Protein AF-A0A6M1LUM5-F1 (afdb_monomer)

Organism: NCBI:txid2716930

Foldseek 3Di:
DDDQQQQQPWDFQQPATANGQEEEEEQDQVLLCVQQVLRLAREEYEYEDDQLQVNQVVSVVSVYAYEYEDALVVCVVVVVRNVVSPHQAYEYECPPHDPVRNVVSVVVRCVPNNQSRYEYEQPACADPVSLVSLQVVQLVVQVRNHSEYEHENQYPDDVSLVSSCVRHPHAYEYEYPDDPVRQSVCCVVVSHVHYYDYSPDDDDPSSRPDDPPPPPD

Radius of gyration: 16.58 Å; Cα contacts (8 Å, |Δi|>4): 421; chains: 1; bounding box: 41×40×39 Å

Secondary structure (DSSP, 8-state):
-PPPPGGGS-EEETTEEESSSEEEEES-HHHHHHH-GGG-SS-EEEE-SS-HHHHHHHHHTTT-EEEEEEESTTHHHHHHHHHHTT-SEEEEE-TT--HHHHHHHHHHHHHHH-GGGEEEEPPP--SHHHHHHHHHHHHHHGGGT-SEEEEES--SSHHHHHHHHHH--S-EEEESS--HHHHHHHHHTTS-SEEEEETTSPPPHHHHS--------

Sequence (217 aa):
MAATPKILTPLTLGAMHLSHRAVLLAHTVPAALDRHASLRAGGVIIAAGQDWAGAAAAVHATGSHIVAALPAEGAARLAAAAMDGGCDGLELDSAGLTPARLLPILDDAIRRWGPARLAVRLPGSGQRAAFDATAGLLAILNELELGFVHLPDPPAHGEARQRLRSVFRWPIIASGALAAAEAAGLVESRWADAIGFDADGELPEALSSSKPAGRRR

Structure (mmCIF, N/CA/C/O backbone):
data_AF-A0A6M1LUM5-F1
#
_entry.id   AF-A0A6M1LUM5-F1
#
loop_
_atom_site.group_PDB
_atom_site.id
_atom_site.type_symbol
_atom_site.label_atom_id
_atom_site.label_alt_id
_atom_site.label_comp_id
_atom_site.label_asym_id
_atom_site.label_entity_id
_atom_site.label_seq_id
_atom_site.pdbx_PDB_ins_code
_atom_site.Cartn_x
_atom_site.Cartn_y
_atom_site.Cartn_z
_atom_site.occupancy
_atom_site.B_iso_or_equiv
_atom_site.auth_seq_id
_atom_site.auth_comp_id
_atom_site.auth_asym_id
_atom_site.auth_atom_id
_atom_site.pdbx_PDB_model_num
ATOM 1 N N . MET A 1 1 ? -22.419 20.659 14.193 1.00 62.59 1 MET A N 1
ATOM 2 C CA . MET A 1 1 ? -21.801 19.316 14.273 1.00 62.59 1 MET A CA 1
ATOM 3 C C . MET A 1 1 ? -20.643 19.293 13.291 1.00 62.59 1 MET A C 1
ATOM 5 O O . MET A 1 1 ? -20.861 19.696 12.156 1.00 62.59 1 MET A O 1
ATOM 9 N N . ALA A 1 2 ? -19.432 18.924 13.711 1.00 72.06 2 ALA A N 1
ATOM 10 C CA . ALA A 1 2 ? -18.305 18.793 12.783 1.00 72.06 2 ALA A CA 1
ATOM 11 C C . ALA A 1 2 ? -18.522 17.570 11.872 1.00 72.06 2 ALA A C 1
ATOM 13 O O . ALA A 1 2 ? -19.016 16.545 12.343 1.00 72.06 2 ALA A O 1
ATOM 14 N N . ALA A 1 3 ? -18.199 17.686 10.581 1.00 80.12 3 ALA A N 1
ATOM 15 C CA . ALA A 1 3 ? -18.257 16.557 9.655 1.00 80.12 3 ALA A CA 1
ATOM 16 C C . ALA A 1 3 ? -17.203 15.504 10.037 1.00 80.12 3 ALA A C 1
ATOM 18 O O . ALA A 1 3 ? -16.089 15.859 10.423 1.00 80.12 3 ALA A O 1
ATOM 19 N N . THR A 1 4 ? -17.546 14.216 9.936 1.00 79.88 4 THR A N 1
ATOM 20 C CA . THR A 1 4 ? -16.587 13.127 10.164 1.00 79.88 4 THR A CA 1
ATOM 21 C C . THR A 1 4 ? -15.455 13.218 9.135 1.00 79.88 4 THR A C 1
ATOM 23 O O . THR A 1 4 ? -15.753 13.249 7.939 1.00 79.88 4 THR A O 1
ATOM 26 N N . PRO A 1 5 ? -14.177 13.237 9.557 1.00 84.81 5 PRO A N 1
ATOM 27 C CA . PRO A 1 5 ? -13.046 13.253 8.631 1.00 84.81 5 PRO A CA 1
ATOM 28 C C . PRO A 1 5 ? -13.106 12.070 7.658 1.00 84.81 5 PRO A C 1
ATOM 30 O O . PRO A 1 5 ? -13.289 10.934 8.106 1.00 84.81 5 PRO A O 1
ATOM 33 N N . LYS A 1 6 ? -12.898 12.283 6.345 1.00 90.94 6 LYS A N 1
ATOM 34 C CA . LYS A 1 6 ? -12.960 11.172 5.374 1.00 90.94 6 LYS A CA 1
ATOM 35 C C . LYS A 1 6 ? -11.976 10.055 5.686 1.00 90.94 6 LYS A C 1
ATOM 37 O O . LYS A 1 6 ? -12.271 8.908 5.368 1.00 90.94 6 LYS A O 1
ATOM 42 N N . ILE A 1 7 ? -10.851 10.345 6.340 1.00 90.44 7 ILE A N 1
ATOM 43 C CA . ILE A 1 7 ? -9.873 9.320 6.726 1.00 90.44 7 ILE A CA 1
ATOM 44 C C . ILE A 1 7 ? -10.470 8.221 7.630 1.00 90.44 7 ILE A C 1
ATOM 46 O O . ILE A 1 7 ? -9.992 7.093 7.611 1.00 90.44 7 ILE A O 1
ATOM 50 N N . LEU A 1 8 ? -11.558 8.512 8.353 1.00 91.06 8 LEU A N 1
ATOM 51 C CA . LEU A 1 8 ? -12.285 7.566 9.208 1.00 91.06 8 LEU A CA 1
ATOM 52 C C . LEU A 1 8 ? -13.468 6.879 8.502 1.00 91.06 8 LEU A C 1
ATOM 54 O O . LEU A 1 8 ? -14.296 6.251 9.155 1.00 91.06 8 LEU A O 1
ATOM 58 N N . THR A 1 9 ? -13.594 7.031 7.182 1.00 92.62 9 THR A N 1
ATOM 59 C CA . THR A 1 9 ? -14.670 6.403 6.401 1.00 92.62 9 THR A CA 1
ATOM 60 C C . THR A 1 9 ? -14.220 5.080 5.786 1.00 92.62 9 THR A C 1
ATOM 62 O O . THR A 1 9 ? -13.039 4.944 5.466 1.00 92.62 9 THR A O 1
ATOM 65 N N . PRO A 1 10 ? -15.140 4.131 5.545 1.00 95.81 10 PRO A N 1
ATOM 66 C CA . PRO A 1 10 ? -14.799 2.872 4.898 1.00 95.81 10 PRO A CA 1
ATOM 67 C C . PRO A 1 10 ? -14.181 3.037 3.504 1.00 95.81 10 PRO A C 1
ATOM 69 O O . PRO A 1 10 ? -14.486 3.983 2.763 1.00 95.81 10 PRO A O 1
ATOM 72 N N . LEU A 1 11 ? -13.343 2.072 3.133 1.00 97.00 11 LEU A N 1
ATOM 73 C CA . LEU A 1 11 ? -12.694 1.966 1.827 1.00 97.00 11 LEU A CA 1
ATOM 74 C C . LEU A 1 11 ? -12.579 0.497 1.424 1.00 97.00 11 LEU A C 1
ATOM 76 O O . LEU A 1 11 ? -12.412 -0.370 2.270 1.00 97.00 11 LEU A O 1
ATOM 80 N N . THR A 1 12 ? -12.643 0.213 0.126 1.00 97.69 12 THR A N 1
ATOM 81 C CA . THR A 1 12 ? -12.262 -1.098 -0.411 1.00 97.69 12 THR A CA 1
ATOM 82 C C . THR A 1 12 ? -10.931 -0.960 -1.143 1.00 97.69 12 THR A C 1
ATOM 84 O O . THR A 1 12 ? -10.814 -0.123 -2.037 1.00 97.69 12 THR A O 1
ATOM 87 N N . LEU A 1 13 ? -9.936 -1.752 -0.741 1.00 96.44 13 LEU A N 1
ATOM 88 C CA . LEU A 1 13 ? -8.629 -1.870 -1.388 1.00 96.44 13 LEU A CA 1
ATOM 89 C C . LEU A 1 13 ? -8.544 -3.244 -2.052 1.00 96.44 13 LEU A C 1
ATOM 91 O O . LEU A 1 13 ? -8.252 -4.240 -1.391 1.00 96.44 13 LEU A O 1
ATOM 95 N N . GLY A 1 14 ? -8.857 -3.309 -3.346 1.00 96.50 14 GLY A N 1
ATOM 96 C CA . GLY A 1 14 ? -8.961 -4.579 -4.064 1.00 96.50 14 GLY A CA 1
ATOM 97 C C . GLY A 1 14 ? -9.950 -5.535 -3.390 1.00 96.50 14 GLY A C 1
ATOM 98 O O . GLY A 1 14 ? -11.142 -5.246 -3.324 1.00 96.50 14 GLY A O 1
ATOM 99 N N . ALA A 1 15 ? -9.457 -6.664 -2.874 1.00 97.31 15 ALA A N 1
ATOM 100 C CA . ALA A 1 15 ? -10.263 -7.664 -2.167 1.00 97.31 15 ALA A CA 1
ATOM 101 C C . ALA A 1 15 ? -10.510 -7.359 -0.670 1.00 97.31 15 ALA A C 1
ATOM 103 O O . ALA A 1 15 ? -11.224 -8.111 -0.008 1.00 97.31 15 ALA A O 1
ATOM 104 N N . MET A 1 16 ? -9.918 -6.293 -0.120 1.00 97.88 16 MET A N 1
ATOM 105 C CA . MET A 1 16 ? -9.977 -5.970 1.310 1.00 97.88 16 MET A CA 1
ATOM 106 C C . MET A 1 16 ? -10.992 -4.862 1.595 1.00 97.88 16 MET A C 1
ATOM 108 O O . MET A 1 16 ? -10.926 -3.779 1.011 1.00 97.88 16 MET A O 1
ATOM 112 N N . HIS A 1 17 ? -11.896 -5.100 2.545 1.00 97.25 17 HIS A N 1
ATOM 113 C CA . HIS A 1 17 ? -12.833 -4.089 3.041 1.00 97.25 17 HIS A CA 1
ATOM 114 C C . HIS A 1 17 ? -12.329 -3.496 4.354 1.00 97.25 17 HIS A C 1
ATOM 116 O O . HIS A 1 17 ? -12.225 -4.202 5.358 1.00 97.25 17 HIS A O 1
ATOM 122 N N . LEU A 1 18 ? -12.045 -2.196 4.335 1.00 96.00 18 LEU A N 1
ATOM 123 C CA . LEU A 1 18 ? -11.531 -1.440 5.468 1.00 96.00 18 LEU A CA 1
ATOM 124 C C . LEU A 1 18 ? -12.639 -0.600 6.110 1.00 96.00 18 LEU A C 1
ATOM 126 O O . LEU A 1 18 ? -13.466 -0.001 5.419 1.00 96.00 18 LEU A O 1
ATOM 130 N N . SER A 1 19 ? -12.620 -0.503 7.436 1.00 94.62 19 SER A N 1
ATOM 131 C CA . SER A 1 19 ? -13.464 0.391 8.234 1.00 94.62 19 SER A CA 1
ATOM 132 C C . SER A 1 19 ? -13.023 1.856 8.127 1.00 94.62 19 SER A C 1
ATOM 134 O O . SER A 1 19 ? -13.846 2.752 8.311 1.00 94.62 19 SER A O 1
ATOM 136 N N . HIS A 1 20 ? -11.747 2.094 7.805 1.00 94.00 20 HIS A N 1
ATOM 137 C CA . HIS A 1 20 ? -11.131 3.412 7.675 1.00 94.00 20 HIS A CA 1
ATOM 138 C C . HIS A 1 20 ? -10.009 3.428 6.625 1.00 94.00 20 HIS A C 1
ATOM 140 O O . HIS A 1 20 ? -9.545 2.393 6.156 1.00 94.00 20 HIS A O 1
ATOM 146 N N . ARG A 1 21 ? -9.523 4.625 6.289 1.00 95.94 21 ARG A N 1
ATOM 147 C CA . ARG A 1 21 ? -8.499 4.879 5.259 1.00 95.94 21 ARG A CA 1
ATOM 148 C C . ARG A 1 21 ? -7.080 5.027 5.816 1.00 95.94 21 ARG A C 1
ATOM 150 O O . ARG A 1 21 ? -6.173 5.391 5.074 1.00 95.94 21 ARG A O 1
ATOM 157 N N . ALA A 1 22 ? -6.886 4.802 7.113 1.00 93.81 22 ALA A N 1
ATOM 158 C CA . ALA A 1 22 ? -5.559 4.733 7.716 1.00 93.81 22 ALA A CA 1
ATOM 159 C C . ALA A 1 22 ? -4.926 3.350 7.494 1.00 93.81 22 ALA A C 1
ATOM 161 O O . ALA A 1 22 ? -5.578 2.323 7.698 1.00 93.81 22 ALA A O 1
ATOM 162 N N . VAL A 1 23 ? -3.660 3.354 7.090 1.00 95.56 23 VAL A N 1
ATOM 163 C CA . VAL A 1 23 ? -2.829 2.183 6.800 1.00 95.56 23 VAL A CA 1
ATOM 164 C C . VAL A 1 23 ? -1.602 2.257 7.699 1.00 95.56 23 VAL A C 1
ATOM 166 O O . VAL A 1 23 ? -0.960 3.302 7.761 1.00 95.56 23 VAL A O 1
ATOM 169 N N . LEU A 1 24 ? -1.267 1.173 8.394 1.00 94.56 24 LEU A N 1
ATOM 170 C CA . LEU A 1 24 ? -0.046 1.111 9.202 1.00 94.56 24 LEU A CA 1
ATOM 171 C C . LEU A 1 24 ? 1.085 0.482 8.392 1.00 94.56 24 LEU A C 1
ATOM 173 O O . LEU A 1 24 ? 0.928 -0.614 7.861 1.00 94.56 24 LEU A O 1
ATOM 177 N N . LEU A 1 25 ? 2.223 1.162 8.321 1.00 94.88 25 LEU A N 1
ATOM 178 C CA . LEU A 1 25 ? 3.456 0.669 7.716 1.00 94.88 25 LEU A CA 1
ATOM 179 C C . LEU A 1 25 ? 4.356 0.171 8.846 1.00 94.88 25 LEU A C 1
ATOM 181 O O . LEU A 1 25 ? 4.786 0.960 9.680 1.00 94.88 25 LEU A O 1
ATOM 185 N N . ALA A 1 26 ? 4.589 -1.137 8.923 1.00 92.44 26 ALA A N 1
ATOM 186 C CA . ALA A 1 26 ? 5.235 -1.752 10.078 1.00 92.44 26 ALA A CA 1
ATOM 187 C C . ALA A 1 26 ? 6.460 -2.587 9.695 1.00 92.44 26 ALA A C 1
ATOM 189 O O . ALA A 1 26 ? 6.409 -3.444 8.816 1.00 92.44 26 ALA A O 1
ATOM 190 N N . HIS A 1 27 ? 7.555 -2.421 10.434 1.00 87.69 27 HIS A N 1
ATOM 191 C CA . HIS A 1 27 ? 8.678 -3.360 10.371 1.00 87.69 27 HIS A CA 1
ATOM 192 C C . HIS A 1 27 ? 8.395 -4.651 11.144 1.00 87.69 27 HIS A C 1
ATOM 194 O O . HIS A 1 27 ? 8.858 -5.714 10.754 1.00 87.69 27 HIS A O 1
ATOM 200 N N . THR A 1 28 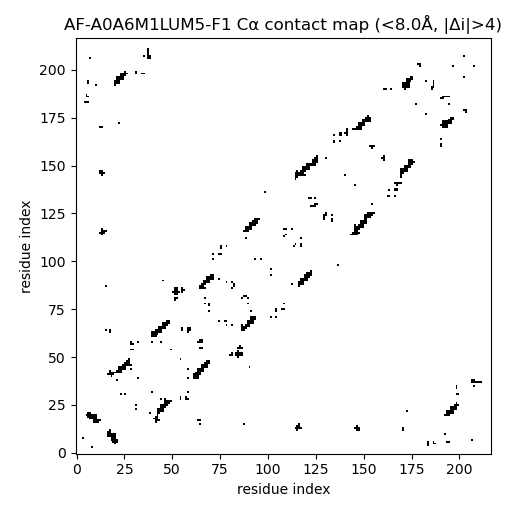? 7.626 -4.564 12.234 1.00 86.56 28 THR A N 1
ATOM 201 C CA . THR A 1 28 ? 7.173 -5.726 13.008 1.00 86.56 28 THR A CA 1
ATOM 202 C C . THR A 1 28 ? 5.718 -5.541 13.428 1.00 86.56 28 THR A C 1
ATOM 204 O O . THR A 1 28 ? 5.333 -4.491 13.946 1.00 86.56 28 THR A O 1
ATOM 207 N N . VAL A 1 29 ? 4.890 -6.564 13.209 1.00 87.69 29 VAL A N 1
ATOM 208 C CA . VAL A 1 29 ? 3.455 -6.498 13.524 1.00 87.69 29 VAL A CA 1
ATOM 209 C C . VAL A 1 29 ? 3.156 -6.377 15.024 1.00 87.69 29 VAL A C 1
ATOM 211 O O . VAL A 1 29 ? 2.366 -5.499 15.371 1.00 87.69 29 VAL A O 1
ATOM 214 N N . PRO A 1 30 ? 3.758 -7.171 15.936 1.00 86.00 30 PRO A N 1
ATOM 215 C CA . PRO A 1 30 ? 3.399 -7.100 17.355 1.00 86.00 30 PRO A CA 1
ATOM 216 C C . PRO A 1 30 ? 3.587 -5.698 17.952 1.00 86.00 30 PRO A C 1
ATOM 218 O O . PRO A 1 30 ? 2.665 -5.149 18.550 1.00 86.00 30 PRO A O 1
ATOM 221 N N . ALA A 1 31 ? 4.734 -5.062 17.690 1.00 84.31 31 ALA A N 1
ATOM 222 C CA . ALA A 1 31 ? 5.019 -3.722 18.199 1.00 84.31 31 ALA A CA 1
ATOM 223 C C . ALA A 1 31 ? 4.121 -2.639 17.573 1.00 84.31 31 ALA A C 1
ATOM 225 O O . ALA A 1 31 ? 3.801 -1.642 18.225 1.00 84.31 31 ALA A O 1
ATOM 226 N N . ALA A 1 32 ? 3.716 -2.813 16.310 1.00 84.44 32 ALA A N 1
ATOM 227 C CA . ALA A 1 32 ? 2.780 -1.910 15.643 1.00 84.44 32 ALA A CA 1
ATOM 228 C C . ALA A 1 32 ? 1.377 -2.003 16.255 1.00 84.44 32 ALA A C 1
ATOM 230 O O . ALA A 1 32 ? 0.758 -0.978 16.545 1.00 84.44 32 ALA A O 1
ATOM 231 N N . LEU A 1 33 ? 0.899 -3.226 16.507 1.00 85.75 33 LEU A N 1
ATOM 232 C CA . LEU A 1 33 ? -0.377 -3.447 17.176 1.00 85.75 33 LEU A CA 1
ATOM 233 C C . LEU A 1 33 ? -0.354 -2.825 18.574 1.00 85.75 33 LEU A C 1
ATOM 235 O O . LEU A 1 33 ? -1.277 -2.086 18.915 1.00 85.75 33 LEU A O 1
ATOM 239 N N . ASP A 1 34 ? 0.676 -3.082 19.382 1.00 84.81 34 ASP A N 1
ATOM 240 C CA . ASP A 1 34 ? 0.799 -2.585 20.764 1.00 84.81 34 ASP A CA 1
ATOM 241 C C . ASP A 1 34 ? 0.730 -1.068 20.887 1.00 84.81 34 ASP A C 1
ATOM 243 O O . ASP A 1 34 ? 0.017 -0.561 21.754 1.00 84.81 34 ASP A O 1
ATOM 247 N N . ARG A 1 35 ? 1.367 -0.344 19.970 1.00 82.88 35 ARG A N 1
ATOM 248 C CA . ARG A 1 35 ? 1.357 1.122 19.985 1.00 82.88 35 ARG A CA 1
ATOM 249 C C . ARG A 1 35 ? 0.050 1.728 19.490 1.00 82.88 35 ARG A C 1
ATOM 251 O O . ARG A 1 35 ? -0.423 2.704 20.065 1.00 82.88 35 ARG A O 1
ATOM 258 N N . HIS A 1 36 ? -0.569 1.129 18.476 1.00 81.50 36 HIS A N 1
ATOM 259 C CA . HIS A 1 36 ? -1.686 1.745 17.752 1.00 81.50 36 HIS A CA 1
ATOM 260 C C . HIS A 1 36 ? -3.007 1.023 17.991 1.00 81.50 36 HIS A C 1
ATOM 262 O O . HIS A 1 36 ? -3.740 0.693 17.059 1.00 8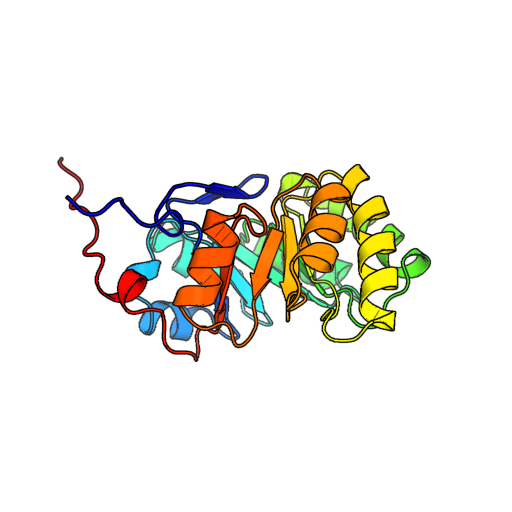1.50 36 HIS A O 1
ATOM 268 N N . ALA A 1 37 ? -3.336 0.789 19.265 1.00 76.38 37 ALA A N 1
ATOM 269 C CA . ALA A 1 37 ? -4.534 0.054 19.665 1.00 76.38 37 ALA A CA 1
ATOM 270 C C . ALA A 1 37 ? -5.846 0.613 19.080 1.00 76.38 37 ALA A C 1
ATOM 272 O O . ALA A 1 37 ? -6.763 -0.158 18.795 1.00 76.38 37 ALA A O 1
ATOM 273 N N . SER A 1 38 ? -5.924 1.930 18.853 1.00 69.62 38 SER A N 1
ATOM 274 C CA . SER A 1 38 ? -7.091 2.598 18.261 1.00 69.62 38 SER A CA 1
ATOM 275 C C . SER A 1 38 ? -7.291 2.294 16.771 1.00 69.62 38 SER A C 1
ATOM 277 O O . SER A 1 38 ? -8.429 2.312 16.309 1.00 69.62 38 SER A O 1
ATOM 279 N N . LEU A 1 39 ? -6.224 1.959 16.035 1.00 67.69 39 LEU A N 1
ATOM 280 C CA . LEU A 1 39 ? -6.261 1.625 14.602 1.00 67.69 39 LEU A CA 1
ATOM 281 C C . LEU A 1 39 ? -6.371 0.121 14.327 1.00 67.69 39 LEU A C 1
ATOM 283 O O . LEU A 1 39 ? -6.364 -0.316 13.179 1.00 67.69 39 LEU A O 1
ATOM 287 N N . ARG A 1 40 ?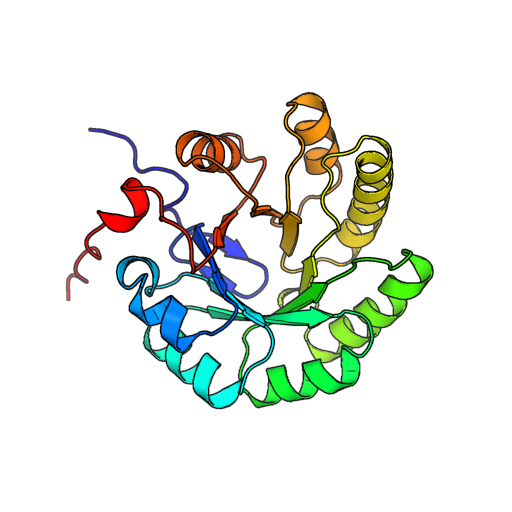 -6.484 -0.692 15.381 1.00 68.00 40 ARG A N 1
ATOM 288 C CA . ARG A 1 40 ? -6.532 -2.152 15.267 1.00 68.00 40 ARG A CA 1
ATOM 289 C C . ARG A 1 40 ? -7.791 -2.667 14.570 1.00 68.00 40 ARG A C 1
ATOM 291 O O . ARG A 1 40 ? -7.761 -3.782 14.064 1.00 68.00 40 ARG A O 1
ATOM 298 N N . ALA A 1 41 ? -8.897 -1.925 14.553 1.00 76.50 41 ALA A N 1
ATOM 299 C CA . ALA A 1 41 ? -10.191 -2.461 14.132 1.00 76.50 41 ALA A CA 1
ATOM 300 C C . ALA A 1 41 ? -10.565 -2.080 12.691 1.00 76.50 41 ALA A C 1
ATOM 302 O O . ALA A 1 41 ? -11.141 -1.019 12.447 1.00 76.50 41 ALA A O 1
ATOM 303 N N . GLY A 1 42 ? -10.328 -3.000 11.752 1.00 78.88 42 GLY A N 1
ATOM 304 C CA . GLY A 1 42 ? -10.771 -2.886 10.359 1.00 78.88 42 GLY A CA 1
ATOM 305 C C . GLY A 1 42 ? -9.866 -2.048 9.456 1.00 78.88 42 GLY A C 1
ATOM 306 O O . GLY A 1 42 ? -10.308 -1.629 8.392 1.00 78.88 42 GLY A O 1
ATOM 307 N N . GLY A 1 43 ? -8.622 -1.793 9.855 1.00 91.69 43 GLY A N 1
ATOM 308 C CA . GLY A 1 43 ? -7.611 -1.182 8.997 1.00 91.69 43 GLY A CA 1
ATOM 309 C C . GLY A 1 43 ? -6.871 -2.203 8.134 1.00 91.69 43 GLY A C 1
ATOM 310 O O . GLY A 1 43 ? -7.261 -3.367 8.025 1.00 91.69 43 GLY A O 1
ATOM 311 N N . VAL A 1 44 ? -5.761 -1.761 7.545 1.00 96.06 44 VAL A N 1
ATOM 312 C CA . VAL A 1 44 ? -4.773 -2.643 6.914 1.00 96.06 44 VAL A CA 1
ATOM 313 C C . VAL A 1 44 ? -3.375 -2.315 7.429 1.00 96.06 44 VAL A C 1
ATOM 315 O O . VAL A 1 44 ? -3.032 -1.147 7.635 1.00 96.06 44 VAL A O 1
ATOM 318 N N . ILE A 1 45 ? -2.579 -3.359 7.648 1.00 95.56 45 ILE A N 1
ATOM 319 C CA . ILE A 1 45 ? -1.170 -3.268 8.025 1.00 95.56 45 ILE A CA 1
ATOM 320 C C . ILE A 1 45 ? -0.324 -3.795 6.871 1.00 95.56 45 ILE A C 1
ATOM 322 O O . ILE A 1 45 ? -0.497 -4.932 6.442 1.00 95.56 45 ILE A O 1
ATOM 326 N N . ILE A 1 46 ? 0.605 -2.979 6.386 1.00 96.75 46 ILE A N 1
ATOM 327 C CA . ILE A 1 46 ? 1.610 -3.362 5.397 1.00 96.75 46 ILE A CA 1
ATOM 328 C C . ILE A 1 46 ? 2.909 -3.619 6.156 1.00 96.75 46 ILE A C 1
ATOM 330 O O . ILE A 1 46 ? 3.450 -2.703 6.777 1.00 96.75 46 ILE A O 1
ATOM 334 N N . ALA A 1 47 ? 3.395 -4.860 6.140 1.00 95.44 47 ALA A N 1
ATOM 335 C CA . ALA A 1 47 ? 4.511 -5.274 6.986 1.00 95.44 47 ALA A CA 1
ATOM 336 C C . ALA A 1 47 ? 5.586 -6.065 6.240 1.00 95.44 47 ALA A C 1
ATOM 338 O O . ALA A 1 47 ? 5.272 -6.823 5.327 1.00 95.44 47 ALA A O 1
ATOM 339 N N . ALA A 1 48 ? 6.850 -5.916 6.642 1.00 92.50 48 ALA A N 1
ATOM 340 C CA . ALA A 1 48 ? 7.996 -6.597 6.032 1.00 92.50 48 ALA A CA 1
ATOM 341 C C . ALA A 1 48 ? 8.636 -7.636 6.974 1.00 92.50 48 ALA A C 1
ATOM 343 O O . ALA A 1 48 ? 8.615 -7.475 8.187 1.00 92.50 48 ALA A O 1
ATOM 344 N N . GLY A 1 49 ? 9.267 -8.672 6.402 1.00 77.12 49 GLY A N 1
ATOM 345 C CA . GLY A 1 49 ? 10.309 -9.472 7.071 1.00 77.12 49 GLY A CA 1
ATOM 346 C C . GLY A 1 49 ? 9.918 -10.214 8.356 1.00 77.12 49 GLY A C 1
ATOM 347 O O . GLY A 1 49 ? 10.619 -10.089 9.356 1.00 77.12 49 GLY A O 1
ATOM 348 N N . GLN A 1 50 ? 8.851 -11.013 8.341 1.00 80.56 50 GLN A N 1
ATOM 349 C CA . GLN A 1 50 ? 8.322 -11.644 9.558 1.00 80.56 50 GLN A CA 1
ATOM 350 C C . GLN A 1 50 ? 7.859 -13.093 9.362 1.00 80.56 50 GLN A C 1
ATOM 352 O O . GLN A 1 50 ? 7.699 -13.564 8.236 1.00 80.56 50 GLN A O 1
ATOM 357 N N . ASP A 1 51 ? 7.619 -13.782 10.482 1.00 89.62 51 ASP A N 1
ATOM 358 C CA . ASP A 1 51 ? 6.800 -14.996 10.520 1.00 89.62 51 ASP A CA 1
ATOM 359 C C . ASP A 1 51 ? 5.339 -14.621 10.234 1.00 89.62 51 ASP A C 1
ATOM 361 O O . ASP A 1 51 ? 4.639 -14.045 11.074 1.00 89.62 51 ASP A O 1
ATOM 365 N N . TRP A 1 52 ? 4.901 -14.904 9.009 1.00 94.50 52 TRP A N 1
ATOM 366 C CA . TRP A 1 52 ? 3.597 -14.484 8.507 1.00 94.50 52 TRP A CA 1
ATOM 367 C C . TRP A 1 52 ? 2.437 -15.139 9.251 1.00 94.50 52 TRP A C 1
ATOM 369 O O . TRP A 1 52 ? 1.437 -14.465 9.468 1.00 94.50 52 TRP A O 1
ATOM 379 N N . ALA A 1 53 ? 2.578 -16.390 9.702 1.00 94.62 53 ALA A N 1
ATOM 380 C CA . ALA A 1 53 ? 1.491 -17.115 10.358 1.00 94.62 53 ALA A CA 1
ATOM 381 C C . ALA A 1 53 ? 1.093 -16.457 11.687 1.00 94.62 53 ALA A C 1
ATOM 383 O O . ALA A 1 53 ? -0.077 -16.136 11.911 1.00 94.62 53 ALA A O 1
ATOM 384 N N . GLY A 1 54 ? 2.076 -16.196 12.555 1.00 93.19 54 GLY A N 1
ATOM 385 C CA . GLY A 1 54 ? 1.840 -15.502 13.820 1.00 93.19 54 GLY A CA 1
ATOM 386 C C . GLY A 1 54 ? 1.371 -14.059 13.617 1.00 93.19 54 GLY A C 1
ATOM 387 O O . GLY A 1 54 ? 0.452 -13.600 14.299 1.00 93.19 54 GLY A O 1
ATOM 388 N N . ALA A 1 55 ? 1.964 -13.351 12.651 1.00 93.31 55 ALA A N 1
ATOM 389 C CA . ALA A 1 55 ? 1.612 -11.969 12.351 1.00 93.31 55 ALA A CA 1
ATOM 390 C C . ALA A 1 55 ? 0.177 -11.832 11.818 1.00 93.31 55 ALA A C 1
ATOM 392 O O . ALA A 1 55 ? -0.588 -11.022 12.340 1.00 93.31 55 ALA A O 1
ATOM 393 N N . ALA A 1 56 ? -0.213 -12.634 10.824 1.00 95.38 56 ALA A N 1
ATOM 394 C CA . ALA A 1 56 ? -1.553 -12.598 10.249 1.00 95.38 56 ALA A CA 1
ATOM 395 C C . ALA A 1 56 ? -2.613 -12.952 11.291 1.00 95.38 56 ALA A C 1
ATOM 397 O O . ALA A 1 56 ? -3.567 -12.198 11.457 1.00 95.38 56 ALA A O 1
ATOM 398 N N . ALA A 1 57 ? -2.393 -14.008 12.084 1.00 95.00 57 ALA A N 1
ATOM 399 C CA . ALA A 1 57 ? -3.300 -14.368 13.171 1.00 95.00 57 ALA A CA 1
ATOM 400 C C . ALA A 1 57 ? -3.498 -13.213 14.172 1.00 95.00 57 ALA A C 1
ATOM 402 O O . ALA A 1 57 ? -4.629 -12.927 14.572 1.00 95.00 57 ALA A O 1
ATOM 403 N N . ALA A 1 58 ? -2.420 -12.513 14.545 1.00 92.69 58 ALA A N 1
ATOM 404 C CA . ALA A 1 58 ? -2.495 -11.365 15.446 1.00 92.69 58 ALA A CA 1
ATOM 405 C C . ALA A 1 58 ? -3.279 -10.183 14.844 1.00 92.69 58 ALA A C 1
ATOM 407 O O . ALA A 1 58 ? -4.055 -9.549 15.557 1.00 92.69 58 ALA A O 1
ATOM 408 N N . VAL A 1 59 ? -3.120 -9.900 13.545 1.00 93.94 59 VAL A N 1
ATOM 409 C CA . VAL A 1 59 ? -3.866 -8.835 12.846 1.00 93.94 59 VAL A CA 1
ATOM 410 C C . VAL A 1 59 ? -5.333 -9.216 12.633 1.00 93.94 59 VAL A C 1
ATOM 412 O O . VAL A 1 59 ? -6.234 -8.413 12.873 1.00 93.94 59 VAL A O 1
ATOM 415 N N . HIS A 1 60 ? -5.617 -10.457 12.248 1.00 95.19 60 HIS A N 1
ATOM 416 C CA . HIS A 1 60 ? -6.986 -10.936 12.055 1.00 95.19 60 HIS A CA 1
ATOM 417 C C . HIS A 1 60 ? -7.773 -10.978 13.366 1.00 95.19 60 HIS A C 1
ATOM 419 O O . HIS A 1 60 ? -8.969 -10.684 13.368 1.00 95.19 60 HIS A O 1
ATOM 425 N N . ALA A 1 61 ? -7.114 -11.246 14.500 1.00 93.31 61 ALA A N 1
ATOM 426 C CA . ALA A 1 61 ? -7.733 -11.181 15.826 1.00 93.31 61 ALA A CA 1
ATOM 427 C C . ALA A 1 61 ? -8.292 -9.786 16.163 1.00 93.31 61 ALA A C 1
ATOM 429 O O . ALA A 1 61 ? -9.171 -9.659 17.018 1.00 93.31 61 ALA A O 1
ATOM 430 N N . THR A 1 62 ? -7.826 -8.738 15.478 1.00 91.25 62 THR A N 1
ATOM 431 C CA . TH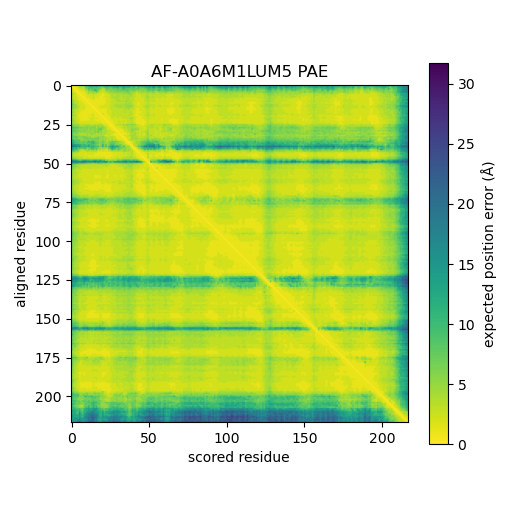R A 1 62 ? -8.354 -7.380 15.623 1.00 91.25 62 THR A CA 1
ATOM 432 C C . THR A 1 62 ? -9.394 -7.007 14.562 1.00 91.25 62 THR A C 1
ATOM 434 O O . THR A 1 62 ? -9.981 -5.926 14.629 1.00 91.25 62 THR A O 1
ATOM 437 N N . GLY A 1 63 ? -9.661 -7.895 13.601 1.00 92.44 63 GLY A N 1
ATOM 438 C CA . GLY A 1 63 ? -10.549 -7.659 12.463 1.00 92.44 63 GLY A CA 1
ATOM 439 C C . GLY A 1 63 ? -9.943 -6.775 11.369 1.00 92.44 63 GLY A C 1
ATOM 440 O O . GLY A 1 63 ? -10.699 -6.217 10.578 1.00 92.44 63 GLY A O 1
ATOM 441 N N . SER A 1 64 ? -8.619 -6.599 11.357 1.00 94.69 64 SER A N 1
ATOM 442 C CA . SER A 1 64 ? -7.884 -5.884 10.302 1.00 94.69 64 SER A CA 1
ATOM 443 C C . SER A 1 64 ? -7.328 -6.838 9.246 1.00 94.69 64 SER A C 1
ATOM 445 O O . SER A 1 64 ? -7.366 -8.052 9.428 1.00 94.69 64 SER A O 1
ATOM 447 N N . HIS A 1 65 ? -6.794 -6.272 8.161 1.00 97.06 65 HIS A N 1
ATOM 448 C CA . HIS A 1 65 ? -6.107 -6.998 7.087 1.00 97.06 65 HIS A CA 1
ATOM 449 C C . HIS A 1 65 ? -4.591 -6.829 7.178 1.00 97.06 65 HIS A C 1
ATOM 451 O O . HIS A 1 65 ? -4.100 -5.811 7.675 1.00 97.06 65 HIS A O 1
ATOM 457 N N . ILE A 1 66 ? -3.844 -7.791 6.645 1.00 97.12 66 ILE A N 1
ATOM 458 C CA . ILE A 1 66 ? -2.387 -7.739 6.549 1.00 97.12 66 ILE A CA 1
ATOM 459 C C . ILE A 1 66 ? -1.908 -7.938 5.107 1.00 97.12 66 ILE A C 1
ATOM 461 O O . ILE A 1 66 ? -2.320 -8.859 4.403 1.00 97.12 66 ILE A O 1
ATOM 465 N N . VAL A 1 67 ? -0.980 -7.086 4.684 1.00 98.06 67 VAL A N 1
ATOM 466 C CA . VAL A 1 67 ? -0.304 -7.158 3.389 1.00 98.06 67 VAL A CA 1
ATOM 467 C C . VAL A 1 67 ? 1.187 -7.370 3.623 1.00 98.06 67 VAL A C 1
ATOM 469 O O . VAL A 1 67 ? 1.829 -6.608 4.351 1.00 98.06 67 VAL A O 1
ATOM 472 N N . ALA A 1 68 ? 1.753 -8.395 2.992 1.00 97.50 68 ALA A N 1
ATOM 473 C CA . ALA A 1 68 ? 3.190 -8.637 3.027 1.00 97.50 68 ALA A CA 1
ATOM 474 C C . ALA A 1 68 ? 3.910 -7.669 2.078 1.00 97.50 68 ALA A C 1
ATOM 476 O O . ALA A 1 68 ? 3.673 -7.698 0.877 1.00 97.50 68 ALA A O 1
ATOM 477 N N . ALA A 1 69 ? 4.802 -6.826 2.592 1.00 97.38 69 ALA A N 1
ATOM 478 C CA . ALA A 1 69 ? 5.690 -5.992 1.789 1.00 97.38 69 ALA A CA 1
ATOM 479 C C . ALA A 1 69 ? 6.990 -6.742 1.501 1.00 97.38 69 ALA A C 1
ATOM 481 O O . ALA A 1 69 ? 7.775 -7.023 2.411 1.00 97.38 69 ALA A O 1
ATOM 482 N N . LEU A 1 70 ? 7.218 -7.061 0.229 1.00 96.44 70 LEU A N 1
ATOM 483 C CA . LEU A 1 70 ? 8.362 -7.843 -0.230 1.00 96.44 70 LEU A CA 1
ATOM 484 C C . LEU A 1 70 ? 9.159 -7.061 -1.281 1.00 96.44 70 LEU A C 1
ATOM 486 O O . LEU A 1 70 ? 8.567 -6.329 -2.078 1.00 96.44 70 LEU A O 1
ATOM 490 N N . PRO A 1 71 ? 10.490 -7.238 -1.355 1.00 95.94 71 PRO A N 1
ATOM 491 C CA . PRO A 1 71 ? 11.227 -6.807 -2.536 1.00 95.94 71 PRO A CA 1
ATOM 492 C C . PRO A 1 71 ? 10.677 -7.537 -3.766 1.00 95.94 71 PRO A C 1
ATOM 494 O O . PRO A 1 71 ? 10.442 -8.748 -3.717 1.00 95.94 71 PRO A O 1
ATOM 497 N N . ALA A 1 72 ? 10.472 -6.822 -4.876 1.00 94.12 72 ALA A N 1
ATOM 498 C CA . ALA A 1 72 ? 10.021 -7.457 -6.114 1.00 94.12 72 ALA A CA 1
ATOM 499 C C . ALA A 1 72 ? 11.041 -8.498 -6.614 1.00 94.12 72 ALA A C 1
ATOM 501 O O . ALA A 1 72 ? 10.668 -9.589 -7.052 1.00 94.12 72 ALA A O 1
ATOM 502 N N . GLU A 1 73 ? 12.340 -8.212 -6.489 1.00 90.25 73 GLU A N 1
ATOM 503 C CA . GLU A 1 73 ? 13.379 -9.207 -6.749 1.00 90.25 73 GLU A CA 1
ATOM 504 C C . GLU A 1 73 ? 13.319 -10.338 -5.711 1.00 90.25 73 GLU A C 1
ATOM 506 O O . GLU A 1 73 ? 13.449 -10.124 -4.509 1.00 90.25 73 GLU A O 1
ATOM 511 N N . GLY A 1 74 ? 13.118 -11.572 -6.181 1.00 85.62 74 GLY A N 1
ATOM 512 C CA . GLY A 1 74 ? 12.978 -12.740 -5.305 1.00 85.62 74 GLY A CA 1
ATOM 513 C C . GLY A 1 74 ? 11.580 -12.923 -4.700 1.00 85.62 74 GLY A C 1
ATOM 514 O O . GLY A 1 74 ? 11.383 -13.871 -3.930 1.00 85.62 74 GLY A O 1
ATOM 515 N N . ALA A 1 75 ? 10.602 -12.092 -5.087 1.00 88.81 75 ALA A N 1
ATOM 516 C CA . ALA A 1 75 ? 9.227 -12.158 -4.598 1.00 88.81 75 ALA A CA 1
ATOM 517 C C . ALA A 1 75 ? 8.603 -13.551 -4.738 1.00 88.81 75 ALA A C 1
ATOM 519 O O . ALA A 1 75 ? 7.925 -13.991 -3.821 1.00 88.81 75 ALA A O 1
ATOM 520 N N . ALA A 1 76 ? 8.881 -14.295 -5.815 1.00 85.88 76 ALA A N 1
ATOM 521 C CA . ALA A 1 76 ? 8.270 -15.607 -6.056 1.00 85.88 76 ALA A CA 1
ATOM 522 C C . ALA A 1 76 ? 8.430 -16.594 -4.880 1.00 85.88 76 ALA A C 1
ATOM 524 O O . ALA A 1 76 ? 7.489 -17.312 -4.546 1.00 85.88 76 ALA A O 1
ATOM 525 N N . ARG A 1 77 ? 9.602 -16.616 -4.224 1.00 85.62 77 ARG A N 1
ATOM 526 C CA . ARG A 1 77 ? 9.851 -17.488 -3.062 1.00 85.62 77 ARG A CA 1
ATOM 527 C C . ARG A 1 77 ? 9.156 -16.966 -1.806 1.00 85.62 77 ARG A C 1
ATOM 529 O O . ARG A 1 77 ? 8.578 -17.740 -1.054 1.00 85.62 77 ARG A O 1
ATOM 536 N N . LEU A 1 78 ? 9.246 -15.662 -1.566 1.00 91.25 78 LEU A N 1
ATOM 537 C CA . LEU A 1 78 ? 8.739 -15.035 -0.345 1.00 91.25 78 LEU A CA 1
ATOM 538 C C . LEU A 1 78 ? 7.204 -14.902 -0.354 1.00 91.25 78 LEU A C 1
ATOM 540 O O . LEU A 1 78 ? 6.572 -15.001 0.693 1.00 91.25 78 LEU A O 1
ATOM 544 N N . ALA A 1 79 ? 6.604 -14.747 -1.534 1.00 93.06 79 ALA A N 1
ATOM 545 C CA . ALA A 1 79 ? 5.165 -14.643 -1.727 1.00 93.06 79 ALA A CA 1
ATOM 546 C C . ALA A 1 79 ? 4.441 -15.952 -1.391 1.00 93.06 79 ALA A C 1
ATOM 548 O O . ALA A 1 79 ? 3.345 -15.904 -0.851 1.00 93.06 79 ALA A O 1
ATOM 549 N N . ALA A 1 80 ? 5.044 -17.116 -1.658 1.00 92.56 80 ALA A N 1
ATOM 550 C CA . ALA A 1 80 ? 4.468 -18.393 -1.228 1.00 92.56 80 ALA A CA 1
ATOM 551 C C . ALA A 1 80 ? 4.370 -18.464 0.306 1.00 92.56 80 ALA A C 1
ATOM 553 O O . ALA A 1 80 ? 3.299 -18.719 0.840 1.00 92.56 80 ALA A O 1
ATOM 554 N N . ALA A 1 81 ? 5.447 -18.106 1.014 1.00 93.69 81 ALA A N 1
ATOM 555 C CA . ALA A 1 81 ? 5.456 -18.089 2.476 1.00 93.69 81 ALA A CA 1
ATOM 556 C C . ALA A 1 81 ? 4.439 -17.097 3.075 1.00 93.69 81 ALA A C 1
ATOM 558 O O . ALA A 1 81 ? 3.825 -17.397 4.095 1.00 93.69 81 ALA A O 1
ATOM 559 N N . ALA A 1 82 ? 4.244 -15.929 2.453 1.00 95.44 82 ALA A N 1
ATOM 560 C CA . ALA A 1 82 ? 3.218 -14.974 2.877 1.00 95.44 82 ALA A CA 1
ATOM 561 C C . ALA A 1 82 ? 1.793 -15.517 2.674 1.00 95.44 82 ALA A C 1
ATOM 563 O O . ALA A 1 82 ? 0.932 -15.317 3.528 1.00 95.44 82 ALA A O 1
ATOM 564 N N . MET A 1 83 ? 1.549 -16.232 1.571 1.00 95.12 83 MET A N 1
ATOM 565 C CA . MET A 1 83 ? 0.260 -16.874 1.301 1.00 95.12 83 MET A CA 1
ATOM 566 C C . MET A 1 83 ? -0.024 -17.988 2.309 1.00 95.12 83 MET A C 1
ATOM 568 O O . MET A 1 83 ? -1.088 -17.998 2.923 1.00 95.12 83 MET A O 1
ATOM 572 N N . ASP A 1 84 ? 0.942 -18.883 2.517 1.00 95.19 84 ASP A N 1
ATOM 573 C CA . ASP A 1 84 ? 0.827 -20.006 3.452 1.00 95.19 84 ASP A CA 1
ATOM 574 C C . ASP A 1 84 ? 0.672 -19.525 4.903 1.00 95.19 84 ASP A C 1
ATOM 576 O O . ASP A 1 84 ? -0.021 -20.150 5.704 1.00 95.19 84 ASP A O 1
ATOM 580 N N . GLY A 1 85 ? 1.278 -18.383 5.238 1.00 95.88 85 GLY A N 1
ATOM 581 C CA . GLY A 1 85 ? 1.105 -17.710 6.522 1.00 95.88 85 GLY A CA 1
ATOM 582 C C . GLY A 1 85 ? -0.210 -16.941 6.673 1.00 95.88 85 GLY A C 1
ATOM 583 O O . GLY A 1 85 ? -0.447 -16.372 7.731 1.00 95.88 85 GLY A O 1
ATOM 584 N N . GLY A 1 86 ? -1.069 -16.913 5.652 1.00 97.06 86 GLY A N 1
ATOM 585 C CA . GLY A 1 86 ? -2.404 -16.322 5.740 1.00 97.06 86 GLY A CA 1
ATOM 586 C C . GLY A 1 86 ? -2.468 -14.810 5.520 1.00 97.06 86 GLY A C 1
ATOM 587 O O . GLY A 1 86 ? -3.409 -14.183 5.997 1.00 97.06 86 GLY A O 1
ATOM 588 N N . CYS A 1 87 ? -1.507 -14.199 4.819 1.00 97.50 87 CYS A N 1
ATOM 589 C CA . CYS A 1 87 ? -1.631 -12.787 4.448 1.00 97.50 87 CYS A CA 1
ATOM 590 C C . CYS A 1 87 ? -2.774 -12.542 3.446 1.00 97.50 87 CYS A C 1
ATOM 592 O O . CYS A 1 87 ? -3.020 -13.350 2.549 1.00 97.50 87 CYS A O 1
ATOM 594 N N . ASP A 1 88 ? -3.430 -11.385 3.558 1.00 98.06 88 ASP A N 1
ATOM 595 C CA . ASP A 1 88 ? -4.574 -11.002 2.717 1.00 98.06 88 ASP A CA 1
ATOM 596 C C . ASP A 1 88 ? -4.140 -10.445 1.354 1.00 98.06 88 ASP A C 1
ATOM 598 O O . ASP A 1 88 ? -4.889 -10.507 0.373 1.00 98.06 88 ASP A O 1
ATOM 602 N N . GLY A 1 89 ? -2.911 -9.932 1.276 1.00 98.12 89 GLY A N 1
ATOM 603 C CA . GLY A 1 89 ? -2.324 -9.430 0.043 1.00 98.12 89 GLY A CA 1
ATOM 604 C C . GLY A 1 89 ? -0.805 -9.325 0.068 1.00 98.12 89 GLY A C 1
ATOM 605 O O . GLY A 1 89 ? -0.138 -9.628 1.062 1.00 98.12 89 GLY A O 1
ATOM 606 N N . LEU A 1 90 ? -0.270 -8.854 -1.054 1.00 98.00 90 LEU A N 1
ATOM 607 C CA . LEU A 1 90 ? 1.154 -8.688 -1.302 1.00 98.00 90 LEU A CA 1
ATOM 608 C C . LEU A 1 90 ? 1.431 -7.307 -1.911 1.00 98.00 90 LEU A C 1
ATOM 610 O O . LEU A 1 90 ? 0.863 -6.954 -2.939 1.00 98.00 90 LEU A O 1
ATOM 614 N N . GLU A 1 91 ? 2.344 -6.554 -1.307 1.00 98.50 91 GLU A N 1
ATOM 615 C CA . GLU A 1 91 ? 2.935 -5.342 -1.872 1.00 98.50 91 GLU A CA 1
ATOM 616 C C . GLU A 1 91 ? 4.346 -5.664 -2.373 1.00 98.50 91 GLU A C 1
ATOM 618 O O . GLU A 1 91 ? 5.195 -6.135 -1.615 1.00 98.50 91 GLU A O 1
ATOM 623 N N . LEU A 1 92 ? 4.608 -5.387 -3.651 1.00 98.00 92 LEU A N 1
ATOM 624 C CA . LEU A 1 92 ? 5.934 -5.521 -4.245 1.00 98.00 92 LEU A CA 1
ATOM 625 C C . LEU A 1 92 ? 6.642 -4.170 -4.313 1.00 98.00 92 LEU A C 1
ATOM 627 O O . LEU A 1 92 ? 6.164 -3.239 -4.964 1.00 98.00 92 LEU A O 1
ATOM 631 N N . ASP A 1 93 ? 7.811 -4.082 -3.686 1.00 96.94 93 ASP A N 1
ATOM 632 C CA . ASP A 1 93 ? 8.689 -2.924 -3.807 1.00 96.94 93 ASP A CA 1
ATOM 633 C C . ASP A 1 93 ? 9.397 -2.930 -5.162 1.00 96.94 93 ASP A C 1
ATOM 635 O O . ASP A 1 93 ? 10.210 -3.812 -5.450 1.00 96.94 93 ASP A O 1
ATOM 639 N N . SER A 1 94 ? 9.073 -1.940 -5.992 1.00 95.88 94 SER A N 1
ATOM 640 C CA . SER A 1 94 ? 9.630 -1.784 -7.336 1.00 95.88 94 SER A CA 1
ATOM 641 C C . SER A 1 94 ? 10.930 -0.977 -7.387 1.00 95.88 94 SER A C 1
ATOM 643 O O . SER A 1 94 ? 11.439 -0.722 -8.483 1.00 95.88 94 SER A O 1
ATOM 645 N N . ALA A 1 95 ? 11.482 -0.564 -6.241 1.00 92.19 95 ALA A N 1
ATOM 646 C CA . ALA A 1 95 ? 12.718 0.207 -6.184 1.00 92.19 95 ALA A CA 1
ATOM 647 C C . ALA A 1 95 ? 13.841 -0.434 -7.026 1.00 92.19 95 ALA A C 1
ATOM 649 O O . ALA A 1 95 ? 14.171 -1.610 -6.885 1.00 92.19 95 ALA A O 1
ATOM 650 N N . GLY A 1 96 ? 14.428 0.358 -7.929 1.00 90.88 96 GLY A N 1
ATOM 651 C CA . GLY A 1 96 ? 15.525 -0.076 -8.802 1.00 90.88 96 GLY A CA 1
ATOM 652 C C . GLY A 1 96 ? 15.120 -0.941 -10.005 1.00 90.88 96 GLY A C 1
ATOM 653 O O . GLY A 1 96 ? 15.995 -1.347 -10.772 1.00 90.88 96 GLY A O 1
ATOM 654 N N . LEU A 1 97 ? 13.827 -1.210 -10.220 1.00 92.88 97 LEU A N 1
ATOM 655 C CA . LEU A 1 97 ? 13.357 -2.007 -11.354 1.00 92.88 97 LEU A CA 1
ATOM 656 C C . LEU A 1 97 ? 12.860 -1.151 -12.518 1.00 92.88 97 LEU A C 1
ATOM 658 O O . LEU A 1 97 ? 12.147 -0.165 -12.353 1.00 92.88 97 LEU A O 1
ATOM 662 N N . THR A 1 98 ? 13.192 -1.583 -13.735 1.00 93.88 98 THR A N 1
ATOM 663 C CA . THR A 1 98 ? 12.565 -1.065 -14.955 1.00 93.88 98 THR A CA 1
ATOM 664 C C . THR A 1 98 ? 11.220 -1.760 -15.188 1.00 93.88 98 THR A C 1
ATOM 666 O O . THR A 1 98 ? 11.048 -2.904 -14.752 1.00 93.88 98 THR A O 1
ATOM 669 N N . PRO A 1 99 ? 10.285 -1.154 -15.947 1.00 94.56 99 PRO A N 1
ATOM 670 C CA . PRO A 1 99 ? 9.030 -1.817 -16.306 1.00 94.56 99 PRO A CA 1
ATOM 671 C C . PRO A 1 99 ? 9.244 -3.197 -16.947 1.00 94.56 99 PRO A C 1
ATOM 673 O O . PRO A 1 99 ? 8.571 -4.157 -16.587 1.00 94.56 99 PRO A O 1
ATOM 676 N N . ALA A 1 100 ? 10.251 -3.338 -17.815 1.00 95.44 100 ALA A N 1
ATOM 677 C CA . ALA A 1 100 ? 10.580 -4.609 -18.464 1.00 95.44 100 ALA A CA 1
ATOM 678 C C . ALA A 1 100 ? 10.981 -5.724 -17.478 1.00 95.44 100 ALA A C 1
ATOM 680 O O . ALA A 1 100 ? 10.757 -6.897 -17.766 1.00 95.44 100 ALA A O 1
ATOM 681 N N . ARG A 1 101 ? 11.562 -5.377 -16.319 1.00 95.88 101 ARG A N 1
ATOM 682 C CA . ARG A 1 101 ? 11.899 -6.342 -15.258 1.00 95.88 101 ARG A CA 1
ATOM 683 C C . ARG A 1 101 ? 10.744 -6.564 -14.283 1.00 95.88 101 ARG A C 1
ATOM 685 O O . ARG A 1 101 ? 10.571 -7.679 -13.805 1.00 95.88 101 ARG A O 1
ATOM 692 N N . LEU A 1 102 ? 9.966 -5.524 -13.994 1.00 96.38 102 LEU A N 1
ATOM 693 C CA . LEU A 1 102 ? 8.859 -5.581 -13.040 1.00 96.38 102 LEU A CA 1
ATOM 694 C C . LEU A 1 102 ? 7.652 -6.361 -13.586 1.00 96.38 102 LEU A C 1
ATOM 696 O O . LEU A 1 102 ? 7.063 -7.152 -12.856 1.00 96.38 102 LEU A O 1
ATOM 700 N N . LEU A 1 103 ? 7.285 -6.172 -14.858 1.00 96.56 103 LEU A N 1
ATOM 701 C CA . LEU A 1 103 ? 6.057 -6.757 -15.413 1.00 96.56 103 LEU A CA 1
ATOM 702 C C . LEU A 1 103 ? 6.026 -8.294 -15.393 1.00 96.56 103 LEU A C 1
ATOM 704 O O . LEU A 1 103 ? 5.003 -8.829 -14.977 1.00 96.56 103 LEU A O 1
ATOM 708 N N . PRO A 1 104 ? 7.102 -9.028 -15.741 1.00 96.81 104 PRO A N 1
ATOM 709 C CA . PRO A 1 104 ? 7.102 -10.487 -15.610 1.00 96.81 104 PRO A CA 1
ATOM 710 C C . PRO A 1 104 ? 6.919 -10.972 -14.164 1.00 96.81 104 PRO A C 1
ATOM 712 O O . PRO A 1 104 ? 6.297 -12.007 -13.935 1.00 96.81 104 PRO A O 1
ATOM 715 N N . ILE A 1 105 ? 7.441 -10.221 -13.185 1.00 96.94 105 ILE A N 1
ATOM 716 C CA . ILE A 1 105 ? 7.273 -10.526 -11.756 1.00 96.94 105 ILE A CA 1
ATOM 717 C C . ILE A 1 105 ? 5.811 -10.311 -11.352 1.00 96.94 105 ILE A C 1
ATOM 719 O O . ILE A 1 105 ? 5.230 -11.164 -10.683 1.00 96.94 105 ILE A O 1
ATOM 723 N N . LEU A 1 106 ? 5.209 -9.199 -11.785 1.00 97.19 106 LEU A N 1
ATOM 724 C CA . LEU A 1 106 ? 3.796 -8.916 -11.534 1.00 97.19 106 LEU A CA 1
ATOM 725 C C . LEU A 1 106 ? 2.888 -9.953 -12.179 1.00 97.19 106 LEU A C 1
ATOM 727 O O . LEU A 1 106 ? 1.962 -10.411 -11.532 1.00 97.19 106 LEU A O 1
ATOM 731 N N . ASP A 1 107 ? 3.167 -10.364 -13.410 1.00 97.12 107 ASP A N 1
ATOM 732 C CA . ASP A 1 107 ? 2.388 -11.375 -14.120 1.00 97.12 107 ASP A CA 1
ATOM 733 C C . ASP A 1 107 ? 2.422 -12.745 -13.404 1.00 97.12 107 ASP A C 1
ATOM 735 O O . ASP A 1 107 ? 1.384 -13.382 -13.211 1.00 97.12 107 ASP A O 1
ATOM 739 N N . ASP A 1 108 ? 3.588 -13.178 -12.903 1.00 96.31 108 ASP A N 1
ATOM 740 C CA . ASP A 1 108 ? 3.675 -14.376 -12.050 1.00 96.31 108 ASP A CA 1
ATOM 741 C C . ASP A 1 108 ? 2.926 -14.206 -10.722 1.00 96.31 108 ASP A C 1
ATOM 743 O O . ASP A 1 108 ? 2.184 -15.103 -10.314 1.00 96.31 108 ASP A O 1
ATOM 747 N N . ALA A 1 109 ? 3.061 -13.052 -10.065 1.00 96.75 109 ALA A N 1
ATOM 748 C CA . ALA A 1 109 ? 2.328 -12.767 -8.838 1.00 96.75 109 ALA A CA 1
ATOM 749 C C . ALA A 1 109 ? 0.808 -12.766 -9.082 1.00 96.75 109 ALA A C 1
ATOM 751 O O . ALA A 1 109 ? 0.074 -13.366 -8.296 1.00 96.75 109 ALA A O 1
ATOM 752 N N . ILE A 1 110 ? 0.332 -12.155 -10.176 1.00 97.19 110 ILE A N 1
ATOM 753 C CA . ILE A 1 110 ? -1.088 -12.047 -10.554 1.00 97.19 110 ILE A CA 1
ATOM 754 C C . ILE A 1 110 ? -1.682 -13.436 -10.747 1.00 97.19 110 ILE A C 1
ATOM 756 O O . ILE A 1 110 ? -2.751 -13.715 -10.208 1.00 97.19 110 ILE A O 1
ATOM 760 N N . ARG A 1 111 ? -0.977 -14.337 -11.441 1.00 96.50 111 ARG A N 1
ATOM 761 C CA . ARG A 1 111 ? -1.429 -15.727 -11.611 1.00 96.50 111 ARG A CA 1
ATOM 762 C C . ARG A 1 111 ? -1.625 -16.468 -10.289 1.00 96.50 111 ARG A C 1
ATOM 764 O O . ARG A 1 111 ? -2.465 -17.359 -10.223 1.00 96.50 111 ARG A O 1
ATOM 771 N N . ARG A 1 112 ? -0.846 -16.134 -9.258 1.00 95.56 112 ARG A N 1
ATOM 772 C CA . ARG A 1 112 ? -0.870 -16.826 -7.960 1.00 95.56 112 ARG A CA 1
ATOM 773 C C . ARG A 1 112 ? -1.858 -16.207 -6.977 1.00 95.56 112 ARG A C 1
ATOM 775 O O . ARG A 1 112 ? -2.593 -16.928 -6.317 1.00 95.56 112 ARG A O 1
ATOM 782 N N . TRP A 1 113 ? -1.855 -14.883 -6.863 1.00 96.56 113 TRP A N 1
ATOM 783 C CA . TRP A 1 113 ? -2.603 -14.141 -5.843 1.00 96.56 113 TRP A CA 1
ATOM 784 C C . TRP A 1 113 ? -3.906 -13.530 -6.361 1.00 96.56 113 TRP A C 1
ATOM 786 O O . TRP A 1 113 ? -4.796 -13.215 -5.572 1.00 96.56 113 TRP A O 1
ATOM 796 N N . GLY A 1 114 ? -4.024 -13.354 -7.676 1.00 97.81 114 GLY A N 1
ATOM 797 C CA . GLY A 1 114 ? -5.038 -12.509 -8.290 1.00 97.81 114 GLY A CA 1
ATOM 798 C C . GLY A 1 114 ? -4.700 -11.016 -8.148 1.00 97.81 114 GLY A C 1
ATOM 799 O O . GLY A 1 114 ? -4.123 -10.595 -7.144 1.00 97.81 114 GLY A O 1
ATOM 800 N N . PRO A 1 115 ? -5.076 -10.178 -9.127 1.00 97.94 115 PRO A N 1
ATOM 801 C CA . PRO A 1 115 ? -4.665 -8.773 -9.159 1.00 97.94 115 PRO A CA 1
ATOM 802 C C . PRO A 1 115 ? -5.235 -7.959 -7.983 1.00 97.94 115 PRO A C 1
ATOM 804 O O . PRO A 1 115 ? -4.543 -7.116 -7.416 1.00 97.94 115 PRO A O 1
ATOM 807 N N . ALA A 1 116 ? -6.442 -8.292 -7.514 1.00 98.00 116 ALA A N 1
ATOM 808 C CA . ALA A 1 116 ? -7.108 -7.616 -6.397 1.00 98.00 116 ALA A CA 1
ATOM 809 C C . ALA A 1 116 ? -6.417 -7.794 -5.028 1.00 98.00 116 ALA A C 1
ATOM 811 O O . ALA A 1 116 ? -6.762 -7.092 -4.078 1.00 98.00 116 ALA A O 1
ATOM 812 N N . ARG A 1 117 ? -5.466 -8.729 -4.905 1.00 98.31 117 ARG A N 1
ATOM 813 C CA . ARG A 1 117 ? -4.651 -8.937 -3.694 1.00 98.31 117 ARG A CA 1
ATOM 814 C C . ARG A 1 117 ? -3.216 -8.448 -3.860 1.00 98.31 117 ARG A C 1
ATOM 816 O O . ARG A 1 117 ? -2.397 -8.642 -2.966 1.00 98.31 117 ARG A O 1
ATOM 823 N N . LEU A 1 118 ? -2.903 -7.835 -4.997 1.00 98.31 118 LEU A N 1
ATOM 824 C CA . LEU A 1 118 ? -1.574 -7.337 -5.299 1.00 98.31 118 LEU A CA 1
ATOM 825 C C . LEU A 1 118 ? -1.529 -5.825 -5.281 1.00 98.31 118 LEU A C 1
ATOM 827 O O . LEU A 1 118 ? -2.455 -5.139 -5.710 1.00 98.31 118 LEU A O 1
ATOM 831 N N . ALA A 1 119 ? -0.388 -5.332 -4.840 1.00 98.50 119 ALA A N 1
ATOM 832 C CA . ALA A 1 119 ? -0.032 -3.941 -4.879 1.00 98.50 119 ALA A CA 1
ATOM 833 C C . ALA A 1 119 ? 1.422 -3.765 -5.288 1.00 98.50 119 ALA A C 1
ATOM 835 O O . ALA A 1 119 ? 2.249 -4.675 -5.193 1.00 98.50 119 ALA A O 1
ATOM 836 N N . VAL A 1 120 ? 1.729 -2.552 -5.730 1.00 98.19 120 VAL A N 1
ATOM 837 C CA . VAL A 1 120 ? 3.093 -2.140 -6.044 1.00 98.19 120 VAL A CA 1
ATOM 838 C C . VAL A 1 120 ? 3.408 -0.876 -5.272 1.00 98.19 120 VAL A C 1
ATOM 840 O O . VAL A 1 120 ? 2.662 0.103 -5.347 1.00 98.19 120 VAL A O 1
ATOM 843 N N . ARG A 1 121 ? 4.542 -0.886 -4.573 1.00 97.81 121 ARG A N 1
ATOM 844 C CA . ARG A 1 121 ? 5.158 0.323 -4.039 1.00 97.81 121 ARG A CA 1
ATOM 845 C C . ARG A 1 121 ? 6.098 0.903 -5.080 1.00 97.81 121 ARG A C 1
ATOM 847 O O . ARG A 1 121 ? 7.035 0.234 -5.526 1.00 97.81 121 ARG A O 1
ATOM 854 N N . LEU A 1 122 ? 5.821 2.135 -5.492 1.00 95.31 122 LEU A N 1
ATOM 855 C CA . LEU A 1 122 ? 6.654 2.866 -6.442 1.00 95.31 122 LEU A CA 1
ATOM 856 C C . LEU A 1 122 ? 7.787 3.600 -5.719 1.00 95.31 122 LEU A C 1
ATOM 858 O O . LEU A 1 122 ? 7.643 3.936 -4.543 1.00 95.31 122 LEU A O 1
ATOM 862 N N . PRO A 1 123 ? 8.918 3.865 -6.396 1.00 90.19 123 PRO A N 1
ATOM 863 C CA . PRO A 1 123 ? 9.934 4.747 -5.845 1.00 90.19 123 PRO A CA 1
ATOM 864 C C . PRO A 1 123 ? 9.350 6.147 -5.609 1.00 90.19 123 PRO A C 1
ATOM 866 O O . PRO A 1 123 ? 8.491 6.614 -6.364 1.00 90.19 123 PRO A O 1
ATOM 869 N N . GLY A 1 124 ? 9.836 6.820 -4.563 1.00 82.81 124 GLY A N 1
ATOM 870 C CA . GLY A 1 124 ? 9.372 8.155 -4.196 1.00 82.81 124 GLY A CA 1
ATOM 871 C C . GLY A 1 124 ? 9.493 9.157 -5.346 1.00 82.81 124 GLY A C 1
ATOM 872 O O . GLY A 1 124 ? 10.477 9.176 -6.087 1.00 82.81 124 GLY A O 1
ATOM 873 N N . SER A 1 125 ? 8.474 10.003 -5.503 1.00 73.69 125 SER A N 1
ATOM 874 C CA . SER A 1 125 ? 8.325 10.895 -6.667 1.00 73.69 125 SER A CA 1
ATOM 875 C C . SER A 1 125 ? 8.826 12.326 -6.440 1.00 73.69 125 SER A C 1
ATOM 877 O O . SER A 1 125 ? 8.572 13.209 -7.260 1.00 73.69 125 SER A O 1
ATOM 879 N N . GLY A 1 126 ? 9.558 12.570 -5.347 1.00 68.56 126 GLY A N 1
ATOM 880 C CA . GLY A 1 126 ? 9.990 13.910 -4.924 1.00 68.56 126 GLY A CA 1
ATOM 881 C C . GLY A 1 126 ? 10.883 14.667 -5.920 1.00 68.56 126 GLY A C 1
ATOM 882 O O . GLY A 1 126 ? 11.065 15.873 -5.783 1.00 68.56 126 GLY A O 1
ATOM 883 N N . GLN A 1 127 ? 11.418 13.995 -6.947 1.00 72.56 127 GLN A N 1
ATOM 884 C CA . GLN A 1 127 ? 12.216 14.605 -8.016 1.00 72.56 127 GLN A CA 1
ATOM 885 C C . GLN A 1 127 ? 11.504 14.518 -9.375 1.00 72.56 127 GLN A C 1
ATOM 887 O O . GLN A 1 127 ? 10.878 13.513 -9.701 1.00 72.56 127 GLN A O 1
ATOM 892 N N . ARG A 1 128 ? 11.658 15.541 -10.230 1.00 72.69 128 ARG A N 1
ATOM 893 C CA . ARG A 1 128 ? 10.956 15.625 -11.529 1.00 72.69 128 ARG A CA 1
ATOM 894 C C . ARG A 1 128 ? 11.228 14.441 -12.469 1.00 72.69 128 ARG A C 1
ATOM 896 O O . ARG A 1 128 ? 10.305 13.971 -13.119 1.00 72.69 128 ARG A O 1
ATOM 903 N N . ALA A 1 129 ? 12.462 13.938 -12.532 1.00 70.25 129 ALA A N 1
ATOM 904 C CA . ALA A 1 129 ? 12.780 12.762 -13.349 1.00 70.25 129 ALA A CA 1
ATOM 905 C C . ALA A 1 129 ? 12.092 11.487 -12.824 1.00 70.25 129 ALA A C 1
ATOM 907 O O . ALA A 1 129 ? 11.621 10.669 -13.612 1.00 70.25 129 ALA A O 1
ATOM 908 N N . ALA A 1 130 ? 11.974 11.353 -11.498 1.00 79.62 130 ALA A N 1
ATOM 909 C CA . ALA A 1 130 ? 11.218 10.270 -10.878 1.00 79.62 130 ALA A CA 1
ATOM 910 C C . ALA A 1 130 ? 9.718 10.395 -11.188 1.00 79.62 130 ALA A C 1
ATOM 912 O O . ALA A 1 130 ? 9.065 9.392 -11.443 1.00 79.62 130 ALA A O 1
ATOM 913 N N . PHE A 1 131 ? 9.183 11.618 -11.264 1.00 84.38 131 PHE A N 1
ATOM 914 C CA . PHE A 1 131 ? 7.777 11.858 -11.586 1.00 84.38 131 PHE A CA 1
ATOM 915 C C . PHE A 1 131 ? 7.349 11.307 -12.956 1.00 84.38 131 PHE A C 1
ATOM 917 O O . PHE A 1 131 ? 6.358 10.581 -13.026 1.00 84.38 131 PHE A O 1
ATOM 924 N N . ASP A 1 132 ? 8.056 11.634 -14.045 1.00 85.00 132 ASP A N 1
ATOM 925 C CA . ASP A 1 132 ? 7.652 11.172 -15.386 1.00 85.00 132 ASP A CA 1
ATOM 926 C C . ASP A 1 132 ? 7.788 9.643 -15.518 1.00 85.00 132 ASP A C 1
ATOM 928 O O . ASP A 1 132 ? 6.931 8.997 -16.126 1.00 85.00 132 ASP A O 1
ATOM 932 N N . ALA A 1 133 ? 8.805 9.048 -14.881 1.00 86.75 133 ALA A N 1
ATOM 933 C CA . ALA A 1 133 ? 8.948 7.595 -14.791 1.00 86.75 133 ALA A CA 1
ATOM 934 C C . ALA A 1 133 ? 7.784 6.952 -14.013 1.00 86.75 133 ALA A C 1
ATOM 936 O O . ALA A 1 133 ? 7.194 5.976 -14.482 1.00 86.75 133 ALA A O 1
ATOM 937 N N . THR A 1 134 ? 7.401 7.535 -12.873 1.00 90.81 134 THR A N 1
ATOM 938 C CA . THR A 1 134 ? 6.244 7.108 -12.074 1.00 90.81 134 THR A CA 1
ATOM 939 C C . THR A 1 134 ? 4.948 7.214 -12.872 1.00 90.81 134 THR A C 1
ATOM 941 O O . THR A 1 134 ? 4.161 6.273 -12.870 1.00 90.81 134 THR A O 1
ATOM 944 N N . ALA A 1 135 ? 4.729 8.307 -13.609 1.00 91.31 135 ALA A N 1
ATOM 945 C CA . ALA A 1 135 ? 3.542 8.478 -14.446 1.00 91.31 135 ALA A CA 1
ATOM 946 C C . ALA A 1 135 ? 3.459 7.418 -15.559 1.00 91.31 135 ALA A C 1
ATOM 948 O O . ALA A 1 135 ? 2.399 6.831 -15.773 1.00 91.31 135 ALA A O 1
ATOM 949 N N . GLY A 1 136 ? 4.577 7.145 -16.241 1.00 91.81 136 GLY A N 1
ATOM 950 C CA . GLY A 1 136 ? 4.645 6.106 -17.270 1.00 91.81 136 GLY A CA 1
ATOM 951 C C . GLY A 1 136 ? 4.371 4.709 -16.712 1.00 91.81 136 GLY A C 1
ATOM 952 O O . GLY A 1 136 ? 3.618 3.943 -17.309 1.00 91.81 136 GLY A O 1
ATOM 953 N N . LEU A 1 137 ? 4.923 4.390 -15.540 1.00 94.12 137 LEU A N 1
ATOM 954 C CA . LEU A 1 137 ? 4.670 3.110 -14.885 1.00 94.12 137 LEU A CA 1
ATOM 955 C C . LEU A 1 137 ? 3.221 2.993 -14.393 1.00 94.12 137 LEU A C 1
ATOM 957 O O . LEU A 1 137 ? 2.598 1.961 -14.616 1.00 94.12 137 LEU A O 1
ATOM 961 N N . LEU A 1 138 ? 2.645 4.045 -13.806 1.00 95.31 138 LEU A N 1
ATOM 962 C CA . LEU A 1 138 ? 1.235 4.061 -13.404 1.00 95.31 138 LEU A CA 1
ATOM 963 C C . LEU A 1 138 ? 0.289 3.780 -14.574 1.00 95.31 138 LEU A C 1
ATOM 965 O O . LEU A 1 138 ? -0.668 3.034 -14.395 1.00 95.31 138 LEU A O 1
ATOM 969 N N . ALA A 1 139 ? 0.567 4.320 -15.765 1.00 95.44 139 ALA A N 1
ATOM 970 C CA . ALA A 1 139 ? -0.235 4.042 -16.957 1.00 95.44 139 ALA A CA 1
ATOM 971 C C . ALA A 1 139 ? -0.245 2.546 -17.303 1.00 95.44 139 ALA A C 1
ATOM 973 O O . ALA A 1 139 ? -1.281 2.002 -17.666 1.00 95.44 139 ALA A O 1
ATOM 974 N N . ILE A 1 140 ? 0.896 1.870 -17.143 1.00 95.94 140 ILE A N 1
ATOM 975 C CA . ILE A 1 140 ? 1.008 0.426 -17.367 1.00 95.94 140 ILE A CA 1
ATOM 976 C C . ILE A 1 140 ? 0.273 -0.347 -16.263 1.00 95.94 140 ILE A C 1
ATOM 978 O O . ILE A 1 140 ? -0.502 -1.255 -16.552 1.00 95.94 140 ILE A O 1
ATOM 982 N N . LEU A 1 141 ? 0.488 0.018 -14.994 1.00 96.81 141 LEU A N 1
ATOM 983 C CA . LEU A 1 141 ? -0.140 -0.650 -13.848 1.00 96.81 141 LEU A CA 1
ATOM 984 C C . LEU A 1 141 ? -1.665 -0.474 -13.821 1.00 96.81 141 LEU A C 1
ATOM 986 O O . LEU A 1 141 ? -2.366 -1.320 -13.270 1.00 96.81 141 LEU A O 1
ATOM 990 N N . ASN A 1 142 ? -2.188 0.597 -14.423 1.00 97.06 142 ASN A N 1
ATOM 991 C CA . ASN A 1 142 ? -3.621 0.854 -14.537 1.00 97.06 142 ASN A CA 1
ATOM 992 C C . ASN A 1 142 ? -4.371 -0.274 -15.267 1.00 97.06 142 ASN A C 1
ATOM 994 O O . ASN A 1 142 ? -5.521 -0.561 -14.935 1.00 97.06 142 ASN A O 1
ATOM 998 N N . GLU A 1 143 ? -3.713 -0.946 -16.210 1.00 97.31 143 GLU A N 1
ATOM 999 C CA . GLU A 1 143 ? -4.306 -2.040 -16.986 1.00 97.31 143 GLU A CA 1
ATOM 1000 C C . GLU A 1 143 ? -4.296 -3.384 -16.242 1.00 97.31 143 GLU A C 1
ATOM 1002 O O . GLU A 1 143 ? -4.988 -4.312 -16.645 1.00 97.31 143 GLU A O 1
ATOM 1007 N N . LEU A 1 144 ? -3.540 -3.500 -15.144 1.00 96.88 144 LEU A N 1
ATOM 1008 C CA . LEU A 1 144 ? -3.390 -4.750 -14.387 1.00 96.88 144 LEU A CA 1
ATOM 1009 C C . LEU A 1 144 ? -4.434 -4.933 -13.276 1.00 96.88 144 LEU A C 1
ATOM 1011 O O . LEU A 1 144 ? -4.436 -5.968 -12.617 1.00 96.88 144 LEU A O 1
ATOM 1015 N N . GLU A 1 145 ? -5.287 -3.932 -13.045 1.00 95.69 145 GLU A N 1
ATOM 1016 C CA . GLU A 1 145 ? -6.362 -3.959 -12.036 1.00 95.69 145 GLU A CA 1
ATOM 1017 C C . GLU A 1 145 ? -5.888 -4.321 -10.619 1.00 95.69 145 GLU A C 1
ATOM 1019 O O . GLU A 1 145 ? -6.551 -5.047 -9.874 1.00 95.69 145 GLU A O 1
ATOM 1024 N N . LEU A 1 146 ? -4.707 -3.815 -10.252 1.00 97.50 146 LEU A N 1
ATOM 1025 C CA . LEU A 1 146 ? -4.111 -4.045 -8.940 1.00 97.50 146 LEU A CA 1
ATOM 1026 C C . LEU A 1 146 ? -5.023 -3.545 -7.813 1.00 97.50 146 LEU A C 1
ATOM 1028 O O . LEU A 1 146 ? -5.725 -2.541 -7.955 1.00 97.50 146 LEU A O 1
ATOM 1032 N N . GLY A 1 147 ? -4.948 -4.204 -6.657 1.00 97.94 147 GLY A N 1
ATOM 1033 C CA . GLY A 1 147 ? -5.699 -3.816 -5.466 1.00 97.94 147 GLY A CA 1
ATOM 1034 C C . GLY A 1 147 ? -5.397 -2.387 -5.009 1.00 97.94 147 GLY A C 1
ATOM 1035 O O . GLY A 1 147 ? -6.316 -1.676 -4.597 1.00 97.94 147 GLY A O 1
ATOM 1036 N N . PHE A 1 148 ? -4.134 -1.957 -5.111 1.00 98.56 148 PHE A N 1
ATOM 1037 C CA . PHE A 1 148 ? -3.718 -0.564 -4.935 1.00 98.56 148 PHE A CA 1
ATOM 1038 C C . PHE A 1 148 ? -2.297 -0.304 -5.464 1.00 98.56 148 PHE A C 1
ATOM 1040 O O . PHE A 1 148 ? -1.530 -1.228 -5.738 1.00 98.56 148 PHE A O 1
ATOM 1047 N N . VAL A 1 149 ? -1.922 0.973 -5.560 1.00 98.06 149 VAL A N 1
ATOM 1048 C CA . VAL A 1 149 ? -0.521 1.413 -5.662 1.00 98.06 149 VAL A CA 1
ATOM 1049 C C . VAL A 1 149 ? -0.159 2.247 -4.441 1.00 98.06 149 VAL A C 1
ATOM 1051 O O . VAL A 1 149 ? -0.937 3.087 -3.993 1.00 98.06 149 VAL A O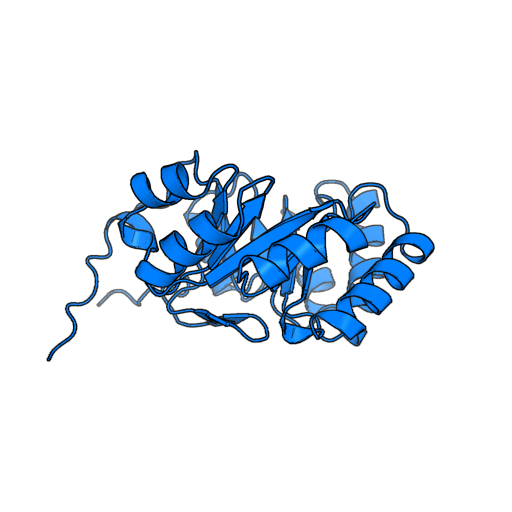 1
ATOM 1054 N N . HIS A 1 150 ? 1.039 2.023 -3.915 1.00 98.12 150 HIS A N 1
ATOM 1055 C CA . HIS A 1 150 ? 1.600 2.777 -2.806 1.00 98.12 150 HIS A CA 1
ATOM 1056 C C . HIS A 1 150 ? 2.648 3.773 -3.325 1.00 98.12 150 HIS A C 1
ATOM 1058 O O . HIS A 1 150 ? 3.640 3.389 -3.946 1.00 98.12 150 HIS A O 1
ATOM 1064 N N . LEU A 1 151 ? 2.405 5.063 -3.081 1.00 96.00 151 LEU A N 1
ATOM 1065 C CA . LEU A 1 151 ? 3.269 6.184 -3.444 1.00 96.00 151 LEU A CA 1
ATOM 1066 C C . LEU A 1 151 ? 3.882 6.820 -2.182 1.00 96.00 151 LEU A C 1
ATOM 1068 O O . LEU A 1 151 ? 3.218 7.645 -1.544 1.00 96.00 151 LEU A O 1
ATOM 1072 N N . PRO A 1 152 ? 5.127 6.472 -1.817 1.00 94.56 152 PRO A N 1
ATOM 1073 C CA . PRO A 1 152 ? 5.870 7.227 -0.819 1.00 94.56 152 PRO A CA 1
ATOM 1074 C C . PRO A 1 152 ? 6.251 8.604 -1.374 1.00 94.56 152 PRO A C 1
ATOM 1076 O O . PRO A 1 152 ? 6.502 8.755 -2.573 1.00 94.56 152 PRO A O 1
ATOM 1079 N N . ASP A 1 153 ? 6.291 9.606 -0.501 1.00 91.75 153 ASP A N 1
ATOM 1080 C CA . ASP A 1 153 ? 6.681 10.984 -0.813 1.00 91.75 153 ASP A CA 1
ATOM 1081 C C . ASP A 1 153 ? 5.924 11.538 -2.036 1.00 91.75 153 ASP A C 1
ATOM 1083 O O . ASP A 1 153 ? 6.494 11.737 -3.125 1.00 91.75 153 ASP A O 1
ATOM 1087 N N . PRO A 1 154 ? 4.599 11.737 -1.894 1.00 88.69 154 PRO A N 1
ATOM 1088 C CA . PRO A 1 154 ? 3.766 12.212 -2.983 1.00 88.69 154 PRO A CA 1
ATOM 1089 C C . PRO A 1 154 ? 4.203 13.611 -3.442 1.00 88.69 154 PRO A C 1
ATOM 1091 O O . PRO A 1 154 ? 4.680 14.404 -2.627 1.00 88.69 154 PRO A O 1
ATOM 1094 N N . PRO A 1 155 ? 4.004 13.983 -4.723 1.00 86.94 155 PRO A N 1
ATOM 1095 C CA . PRO A 1 155 ? 4.433 15.289 -5.221 1.00 86.94 155 PRO A CA 1
ATOM 1096 C C . PRO A 1 155 ? 3.800 16.412 -4.397 1.00 86.94 155 PRO A C 1
ATOM 1098 O O . PRO A 1 155 ? 2.615 16.329 -4.102 1.00 86.94 155 PRO A O 1
ATOM 1101 N N . ALA A 1 156 ? 4.524 17.482 -4.062 1.00 82.94 156 ALA A N 1
ATOM 1102 C CA . ALA A 1 156 ? 3.965 18.584 -3.264 1.00 82.94 156 ALA A CA 1
ATOM 1103 C C . ALA A 1 156 ? 2.906 19.420 -4.022 1.00 82.94 156 ALA A C 1
ATOM 1105 O O . ALA A 1 156 ? 2.022 20.024 -3.416 1.00 82.94 156 ALA A O 1
ATOM 1106 N N . HIS A 1 157 ? 2.985 19.468 -5.358 1.00 76.88 157 HIS A N 1
ATOM 1107 C CA . HIS A 1 157 ? 2.208 20.392 -6.192 1.00 76.88 157 HIS A CA 1
ATOM 1108 C C . HIS A 1 157 ? 0.921 19.780 -6.766 1.00 76.88 157 HIS A C 1
ATOM 1110 O O . HIS A 1 157 ? 0.905 18.634 -7.220 1.00 76.88 157 HIS A O 1
ATOM 1116 N N . GLY A 1 158 ? -0.143 20.590 -6.830 1.00 83.19 158 GLY A N 1
ATOM 1117 C CA . GLY A 1 158 ? -1.474 20.175 -7.291 1.00 83.19 158 GLY A CA 1
ATOM 1118 C C . GLY A 1 158 ? -1.531 19.661 -8.735 1.00 83.19 158 GLY A C 1
ATOM 1119 O O . GLY A 1 158 ? -2.194 18.661 -8.985 1.00 83.19 158 GLY A O 1
ATOM 1120 N N . GLU A 1 159 ? -0.802 20.273 -9.673 1.00 88.19 159 GLU A N 1
ATOM 1121 C CA . GLU A 1 159 ? -0.808 19.851 -11.087 1.00 88.19 159 GLU A CA 1
ATOM 1122 C C . GLU A 1 159 ? -0.171 18.466 -11.278 1.00 88.19 159 GLU A C 1
ATOM 1124 O O . GLU A 1 159 ? -0.739 17.589 -11.928 1.00 88.19 159 GLU A O 1
ATOM 1129 N N . ALA A 1 160 ? 0.980 18.232 -10.641 1.00 87.88 160 ALA A N 1
ATOM 1130 C CA . ALA A 1 160 ? 1.654 16.937 -10.641 1.00 87.88 160 ALA A CA 1
ATOM 1131 C C . ALA A 1 160 ? 0.749 15.848 -10.039 1.00 87.88 160 ALA A C 1
ATOM 1133 O O . ALA A 1 160 ? 0.564 14.781 -10.627 1.00 87.88 160 ALA A O 1
ATOM 1134 N N . ARG A 1 161 ? 0.116 16.154 -8.900 1.00 90.25 161 ARG A N 1
ATOM 1135 C CA . ARG A 1 161 ? -0.877 15.291 -8.250 1.00 90.25 161 ARG A CA 1
ATOM 1136 C C . ARG A 1 161 ? -2.043 14.957 -9.188 1.00 90.25 161 ARG A C 1
ATOM 1138 O O . ARG A 1 161 ? -2.378 13.782 -9.343 1.00 90.25 161 ARG A O 1
ATOM 1145 N N . GLN A 1 162 ? -2.619 15.965 -9.841 1.00 91.06 162 GLN A N 1
ATOM 1146 C CA . GLN A 1 162 ? -3.732 15.808 -10.778 1.00 91.06 162 GLN A CA 1
ATOM 1147 C C . GLN A 1 162 ? -3.348 14.935 -11.974 1.00 91.06 162 GLN A C 1
ATOM 1149 O O . GLN A 1 162 ? -4.113 14.047 -12.343 1.00 91.06 162 GLN A O 1
ATOM 1154 N N . ARG A 1 163 ? -2.149 15.134 -12.533 1.00 90.56 163 ARG A N 1
ATOM 1155 C CA . ARG A 1 163 ? -1.639 14.341 -13.656 1.00 90.56 163 ARG A CA 1
ATOM 1156 C C . ARG A 1 163 ? -1.436 12.868 -13.289 1.00 90.56 163 ARG A C 1
ATOM 1158 O O . ARG A 1 163 ? -1.809 12.009 -14.077 1.00 90.56 163 ARG A O 1
ATOM 1165 N N . LEU A 1 164 ? -0.888 12.545 -12.113 1.00 91.75 164 LEU A N 1
ATOM 1166 C CA . LEU A 1 164 ? -0.768 11.136 -11.693 1.00 91.75 164 LEU A CA 1
ATOM 1167 C C . LEU A 1 164 ? -2.146 10.505 -11.474 1.00 91.75 164 LEU A C 1
ATOM 1169 O O . LEU A 1 164 ? -2.410 9.405 -11.955 1.00 91.75 164 LEU A O 1
ATOM 1173 N N . ARG A 1 165 ? -3.045 11.226 -10.794 1.00 94.00 165 ARG A N 1
ATOM 1174 C CA . ARG A 1 165 ? -4.401 10.740 -10.516 1.00 94.00 165 ARG A CA 1
ATOM 1175 C C . ARG A 1 165 ? -5.228 10.542 -11.788 1.00 94.00 165 ARG A C 1
ATOM 1177 O O . ARG A 1 165 ? -6.055 9.641 -11.818 1.00 94.00 165 ARG A O 1
ATOM 1184 N N . SER A 1 166 ? -5.021 11.345 -12.835 1.00 94.50 166 SER A N 1
ATOM 1185 C CA . SER A 1 166 ? -5.744 11.181 -14.105 1.00 94.50 166 SER A CA 1
ATOM 1186 C C . SER A 1 166 ? -5.288 9.965 -14.912 1.00 94.50 166 SER A C 1
ATOM 1188 O O . SER A 1 166 ? -6.015 9.529 -15.799 1.00 94.50 166 SER A O 1
ATOM 1190 N N . VAL A 1 167 ? -4.097 9.432 -14.629 1.00 94.62 167 VAL A N 1
ATOM 1191 C CA . VAL A 1 167 ? -3.530 8.259 -15.313 1.00 94.62 167 VAL A CA 1
ATOM 1192 C C . VAL A 1 167 ? -3.883 6.950 -14.598 1.00 94.62 167 VAL A C 1
ATOM 1194 O O . VAL A 1 167 ? -3.983 5.915 -15.250 1.00 94.62 167 VAL A O 1
ATOM 1197 N N . PHE A 1 168 ? -4.099 6.981 -13.280 1.00 95.44 168 PHE A N 1
ATOM 1198 C CA . PHE A 1 168 ? -4.340 5.783 -12.476 1.00 95.44 168 PHE A CA 1
ATOM 1199 C C . PHE A 1 168 ? -5.696 5.826 -11.763 1.00 95.44 168 PHE A C 1
ATOM 1201 O O . PHE A 1 168 ? -5.949 6.689 -10.918 1.00 95.44 168 PHE A O 1
ATOM 1208 N N . ARG A 1 169 ? -6.579 4.875 -12.095 1.00 96.00 169 ARG A N 1
ATOM 1209 C CA . ARG A 1 169 ? -7.957 4.845 -11.572 1.00 96.00 169 ARG A CA 1
ATOM 1210 C C . ARG A 1 169 ? -8.129 4.046 -10.281 1.00 96.00 169 ARG A C 1
ATOM 1212 O O . ARG A 1 169 ? -9.104 4.279 -9.571 1.00 96.00 169 ARG A O 1
ATOM 1219 N N . TRP A 1 170 ? -7.209 3.133 -9.983 1.00 96.62 170 TRP A N 1
ATOM 1220 C CA . TRP A 1 170 ? -7.292 2.249 -8.818 1.00 96.62 170 TRP A CA 1
ATOM 1221 C C . TRP A 1 170 ? -6.875 2.958 -7.522 1.00 96.62 170 TRP A C 1
ATOM 1223 O O . TRP A 1 170 ? -6.401 4.100 -7.572 1.00 96.62 170 TRP A O 1
ATOM 1233 N N . PRO A 1 171 ? -7.085 2.332 -6.350 1.00 98.25 171 PRO A N 1
ATOM 1234 C CA . PRO A 1 171 ? -6.756 2.961 -5.084 1.00 98.25 171 PRO A CA 1
ATOM 1235 C C . PRO A 1 171 ? -5.280 3.354 -4.962 1.00 98.25 171 PRO A C 1
ATOM 1237 O O . PRO A 1 171 ? -4.387 2.569 -5.287 1.00 98.25 171 PRO A O 1
ATOM 1240 N N . ILE A 1 172 ? -5.027 4.560 -4.455 1.00 97.81 172 ILE A N 1
ATOM 1241 C CA . ILE A 1 172 ? -3.683 5.047 -4.121 1.00 97.81 172 ILE A CA 1
ATOM 1242 C C . ILE A 1 172 ? -3.542 5.150 -2.604 1.00 97.81 172 ILE A C 1
ATOM 1244 O O . ILE A 1 172 ? -4.325 5.841 -1.946 1.00 97.81 172 ILE A O 1
ATOM 1248 N N . ILE A 1 173 ? -2.503 4.514 -2.064 1.00 98.00 173 ILE A N 1
ATOM 1249 C CA . ILE A 1 173 ? -2.010 4.765 -0.710 1.00 98.00 173 ILE A CA 1
ATOM 1250 C C . ILE A 1 173 ? -0.865 5.765 -0.812 1.00 98.00 173 ILE A C 1
ATOM 1252 O O . ILE A 1 173 ? 0.117 5.512 -1.505 1.00 98.00 173 ILE A O 1
ATOM 1256 N N . ALA A 1 174 ? -0.975 6.890 -0.118 1.00 96.69 174 ALA A N 1
ATOM 1257 C CA . ALA A 1 174 ? 0.114 7.852 -0.006 1.00 96.69 174 ALA A CA 1
ATOM 1258 C C . ALA A 1 174 ? 0.794 7.748 1.354 1.00 96.69 174 ALA A C 1
ATOM 1260 O O . ALA A 1 174 ? 0.114 7.564 2.360 1.00 96.69 174 ALA A O 1
ATOM 1261 N N . SER A 1 175 ? 2.112 7.898 1.404 1.00 95.94 175 SER A N 1
ATOM 1262 C CA . SER A 1 175 ? 2.872 7.867 2.658 1.00 95.94 175 SER A CA 1
ATOM 1263 C C . SER A 1 175 ? 4.080 8.802 2.610 1.00 95.94 175 SER A C 1
ATOM 1265 O O . SER A 1 175 ? 4.328 9.456 1.598 1.00 95.94 175 SER A O 1
ATOM 1267 N N . GLY A 1 176 ? 4.809 8.890 3.720 1.00 92.25 176 GLY A N 1
ATOM 1268 C CA . GLY A 1 176 ? 5.962 9.771 3.902 1.00 92.25 176 GLY A CA 1
ATOM 1269 C C . GLY A 1 176 ? 5.804 10.624 5.158 1.00 92.25 176 GLY A C 1
ATOM 1270 O O . GLY A 1 176 ? 4.918 10.379 5.979 1.00 92.25 176 GLY A O 1
ATOM 1271 N N . ALA A 1 177 ? 6.637 11.653 5.299 1.00 89.69 177 ALA A N 1
ATOM 1272 C CA . ALA A 1 177 ? 6.589 12.600 6.418 1.00 89.69 177 ALA A CA 1
ATOM 1273 C C . ALA A 1 177 ? 5.417 13.603 6.294 1.00 89.69 177 ALA A C 1
ATOM 1275 O O . ALA A 1 177 ? 5.612 14.818 6.295 1.00 89.69 177 ALA A O 1
ATOM 1276 N N . LEU A 1 178 ? 4.192 13.093 6.139 1.00 89.00 178 LEU A N 1
ATOM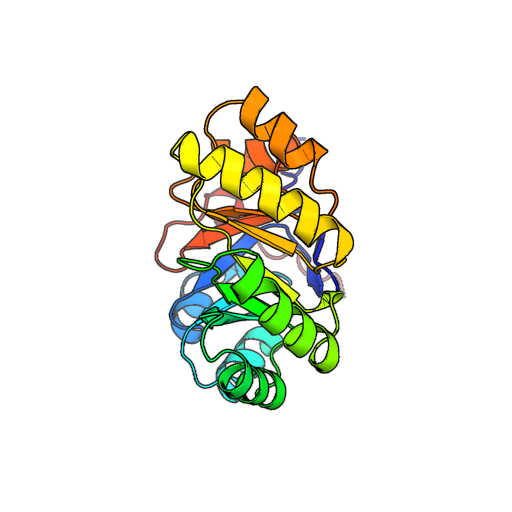 1277 C CA . LEU A 1 178 ? 2.980 13.888 5.954 1.00 89.00 178 LEU A CA 1
ATOM 1278 C C . LEU A 1 178 ? 2.463 14.404 7.299 1.00 89.00 178 LEU A C 1
ATOM 1280 O O . LEU A 1 178 ? 2.174 13.629 8.211 1.00 89.00 178 LEU A O 1
ATOM 1284 N N . ALA A 1 179 ? 2.251 15.715 7.403 1.00 89.31 179 ALA A N 1
ATOM 1285 C CA . ALA A 1 179 ? 1.522 16.276 8.535 1.00 89.31 179 ALA A CA 1
ATOM 1286 C C . ALA A 1 179 ? 0.052 15.812 8.518 1.00 89.31 179 ALA A C 1
ATOM 1288 O O . ALA A 1 179 ? -0.539 15.619 7.455 1.00 89.31 179 ALA A O 1
ATOM 1289 N N . ALA A 1 180 ? -0.586 15.721 9.689 1.00 85.69 180 ALA A N 1
ATOM 1290 C CA . ALA A 1 180 ? -1.986 15.297 9.820 1.00 85.69 180 ALA A CA 1
ATOM 1291 C C . ALA A 1 180 ? -2.957 16.070 8.904 1.00 85.69 180 ALA A C 1
ATOM 1293 O O . ALA A 1 180 ? -3.827 15.477 8.263 1.00 85.69 180 ALA A O 1
ATOM 1294 N N . ALA A 1 181 ? -2.790 17.394 8.817 1.00 88.69 181 ALA A N 1
ATOM 1295 C CA . ALA A 1 181 ? -3.609 18.248 7.960 1.00 88.69 181 ALA A CA 1
ATOM 1296 C C . ALA A 1 181 ? -3.379 17.969 6.465 1.00 88.69 181 ALA A C 1
ATOM 1298 O O . ALA A 1 181 ? -4.329 17.986 5.683 1.00 88.69 181 ALA A O 1
ATOM 1299 N N . GLU A 1 182 ? -2.138 17.670 6.070 1.00 91.56 182 GLU A N 1
ATOM 1300 C CA . GLU A 1 182 ? -1.820 17.298 4.693 1.00 91.56 182 GLU A CA 1
ATOM 1301 C C . GLU A 1 182 ? -2.425 15.936 4.345 1.00 91.56 182 GLU A C 1
ATOM 1303 O O . GLU A 1 182 ? -3.152 15.836 3.360 1.00 91.56 182 GLU A O 1
ATOM 1308 N N . ALA A 1 183 ? -2.216 14.920 5.187 1.00 91.81 183 ALA A N 1
ATOM 1309 C CA . ALA A 1 183 ? -2.809 13.592 5.031 1.00 91.81 183 ALA A CA 1
ATOM 1310 C C . ALA A 1 183 ? -4.337 13.660 4.858 1.00 91.81 183 ALA A C 1
ATOM 1312 O O . ALA A 1 183 ? -4.894 13.054 3.939 1.00 91.81 183 ALA A O 1
ATOM 1313 N N . ALA A 1 184 ? -5.016 14.458 5.690 1.00 90.88 184 ALA A N 1
ATOM 1314 C CA . ALA A 1 184 ? -6.445 14.711 5.546 1.00 90.88 184 ALA A CA 1
ATOM 1315 C C . ALA A 1 184 ? -6.768 15.382 4.200 1.00 90.88 184 ALA A C 1
ATOM 1317 O O . ALA A 1 184 ? -7.646 14.911 3.479 1.00 90.88 184 ALA A O 1
ATOM 1318 N N . GLY A 1 185 ? -6.027 16.424 3.812 1.00 92.62 185 GLY A N 1
ATOM 1319 C CA . GLY A 1 185 ? -6.204 17.117 2.533 1.00 92.62 185 GLY A CA 1
ATOM 1320 C C . GLY A 1 185 ? -6.063 16.208 1.303 1.00 92.62 185 GLY A C 1
ATOM 1321 O O . GLY A 1 185 ? -6.825 16.351 0.342 1.00 92.62 185 GLY A O 1
ATOM 1322 N N . LEU A 1 186 ? -5.148 15.235 1.333 1.00 94.56 186 LEU A N 1
ATOM 1323 C CA . LEU A 1 186 ? -4.952 14.267 0.245 1.00 94.56 186 LEU A CA 1
ATOM 1324 C C . LEU A 1 186 ? -6.167 13.349 0.048 1.00 94.56 186 LEU A C 1
ATOM 1326 O O . LEU A 1 186 ? -6.570 13.106 -1.091 1.00 94.56 186 LEU A O 1
ATOM 1330 N N . VAL A 1 187 ? -6.779 12.886 1.141 1.00 95.75 187 VAL A N 1
ATOM 1331 C CA . VAL A 1 187 ? -8.003 12.068 1.097 1.00 95.75 187 VAL A CA 1
ATOM 1332 C C . VAL A 1 187 ? -9.221 12.922 0.742 1.00 95.75 187 VAL A C 1
ATOM 1334 O O . VAL A 1 187 ? -10.070 12.520 -0.056 1.00 95.75 187 VAL A O 1
ATOM 1337 N N . GLU A 1 188 ? -9.316 14.130 1.300 1.00 93.56 188 GLU A N 1
ATOM 1338 C CA . GLU A 1 188 ? -10.438 15.038 1.059 1.00 93.56 188 GLU A CA 1
ATOM 1339 C C . GLU A 1 188 ? -10.549 15.446 -0.411 1.00 93.56 188 GLU A C 1
ATOM 1341 O O . GLU A 1 188 ? -11.650 15.413 -0.973 1.00 93.56 188 GLU A O 1
ATOM 1346 N N . SER A 1 189 ? -9.406 15.731 -1.039 1.00 93.44 189 SER A N 1
ATOM 1347 C CA . SER A 1 189 ? -9.287 16.049 -2.466 1.00 93.44 189 SER A CA 1
ATOM 1348 C C . SER A 1 189 ? -9.408 14.836 -3.397 1.00 93.44 189 SER A C 1
ATOM 1350 O O . SER A 1 189 ? -9.392 15.015 -4.614 1.00 93.44 189 SER A O 1
ATOM 1352 N N . ARG A 1 190 ? -9.557 13.614 -2.854 1.00 94.56 190 ARG A N 1
ATOM 1353 C CA . ARG A 1 190 ? -9.547 12.338 -3.599 1.00 94.56 190 ARG A CA 1
ATOM 1354 C C . ARG A 1 190 ? -8.276 12.112 -4.417 1.00 94.56 190 ARG A C 1
ATOM 1356 O O . ARG A 1 190 ? -8.298 11.413 -5.429 1.00 94.56 190 ARG A O 1
ATOM 1363 N N . TRP A 1 191 ? -7.169 12.716 -4.001 1.00 95.12 191 TRP A N 1
ATOM 1364 C CA . TRP A 1 191 ? -5.888 12.427 -4.620 1.00 95.12 191 TRP A CA 1
ATOM 1365 C C . TRP A 1 191 ? -5.374 11.055 -4.164 1.00 95.12 191 TRP A C 1
ATOM 1367 O O . TRP A 1 191 ? -5.062 10.200 -4.996 1.00 95.12 191 TRP A O 1
ATOM 1377 N N . ALA A 1 192 ? -5.375 10.830 -2.848 1.00 96.75 192 ALA A N 1
ATOM 1378 C CA . ALA A 1 192 ? -5.140 9.526 -2.244 1.00 96.75 192 ALA A CA 1
ATOM 1379 C C . ALA A 1 192 ? -6.462 8.923 -1.763 1.00 96.75 192 ALA A C 1
ATOM 1381 O O . ALA A 1 192 ? -7.375 9.636 -1.339 1.00 96.75 192 ALA A O 1
ATOM 1382 N N . ASP A 1 193 ? -6.549 7.601 -1.791 1.00 97.88 193 ASP A N 1
ATOM 1383 C CA . ASP A 1 193 ? -7.684 6.866 -1.245 1.00 97.88 193 ASP A CA 1
ATOM 1384 C C . ASP A 1 193 ? -7.450 6.493 0.216 1.00 97.88 193 ASP A C 1
ATOM 1386 O O . ASP A 1 193 ? -8.409 6.455 0.989 1.00 97.88 193 ASP A O 1
ATOM 1390 N N . ALA A 1 194 ? -6.186 6.282 0.588 1.00 97.62 194 ALA A N 1
ATOM 1391 C CA . ALA A 1 194 ? -5.730 5.958 1.931 1.00 97.62 194 ALA A CA 1
ATOM 1392 C C . ALA A 1 194 ? -4.353 6.564 2.238 1.00 97.62 194 ALA A C 1
ATOM 1394 O O . ALA A 1 194 ? -3.623 6.967 1.330 1.00 97.62 194 ALA A O 1
ATOM 1395 N N . ILE A 1 195 ? -4.012 6.634 3.527 1.00 97.06 195 ILE A N 1
ATOM 1396 C CA . ILE A 1 195 ? -2.748 7.197 4.016 1.00 97.06 195 ILE A CA 1
ATOM 1397 C C . ILE A 1 195 ? -1.991 6.155 4.834 1.00 97.06 195 ILE A C 1
ATOM 1399 O O . ILE A 1 195 ? -2.539 5.603 5.788 1.00 97.06 195 ILE A O 1
ATOM 1403 N N . GLY A 1 196 ? -0.737 5.917 4.455 1.00 95.88 196 GLY A N 1
ATOM 1404 C CA . GLY A 1 196 ? 0.237 5.126 5.195 1.00 95.88 196 GLY A CA 1
ATOM 1405 C C . GLY A 1 196 ? 0.914 5.951 6.284 1.00 95.88 196 GLY A C 1
ATOM 1406 O O . GLY A 1 196 ? 1.492 6.998 5.996 1.00 95.88 196 GLY A O 1
ATOM 1407 N N . PHE A 1 197 ? 0.865 5.451 7.514 1.00 93.38 197 PHE A N 1
ATOM 1408 C CA . PHE A 1 197 ? 1.561 5.994 8.675 1.00 93.38 197 PHE A CA 1
ATOM 1409 C C . PHE A 1 197 ? 2.606 4.994 9.149 1.00 93.38 197 PHE A C 1
ATOM 1411 O O . PHE A 1 197 ? 2.314 3.802 9.254 1.00 93.38 197 PHE A O 1
ATOM 1418 N N . ASP A 1 198 ? 3.806 5.475 9.452 1.00 92.12 198 ASP A N 1
ATOM 1419 C CA . ASP A 1 198 ? 4.829 4.650 10.085 1.00 92.12 198 ASP A CA 1
ATOM 1420 C C . ASP A 1 198 ? 4.348 4.207 11.476 1.00 92.12 198 ASP A C 1
ATOM 1422 O O . ASP A 1 198 ? 3.907 5.027 12.284 1.00 92.12 198 ASP A O 1
ATOM 1426 N N . ALA A 1 199 ? 4.420 2.907 11.759 1.00 85.75 199 ALA A N 1
ATOM 1427 C CA . ALA A 1 199 ? 4.074 2.350 13.058 1.00 85.75 199 ALA A CA 1
ATOM 1428 C C . ALA A 1 199 ? 4.985 2.862 14.189 1.00 85.75 199 ALA A C 1
ATOM 1430 O O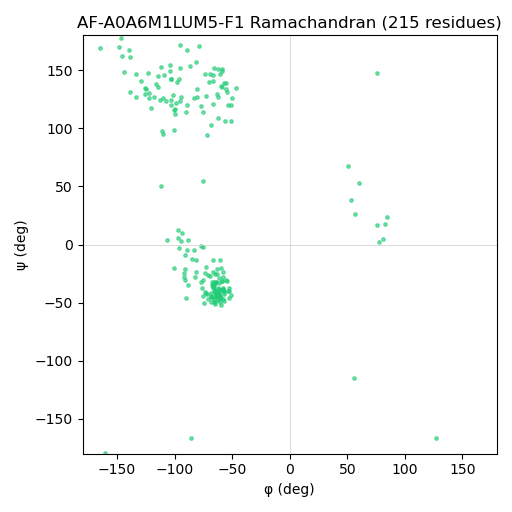 . ALA A 1 199 ? 4.590 2.803 15.356 1.00 85.75 199 ALA A O 1
ATOM 1431 N N . ASP A 1 200 ? 6.17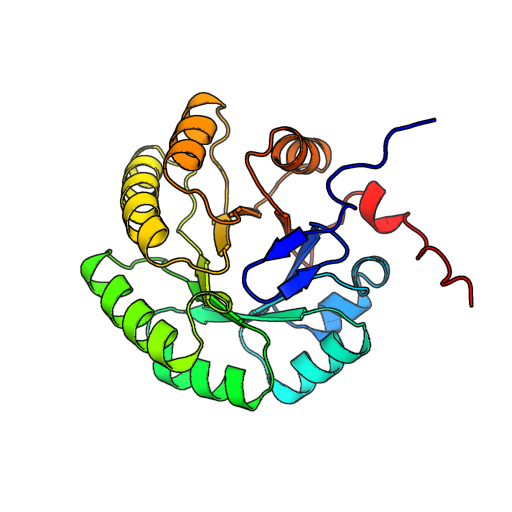8 3.365 13.867 1.00 83.75 200 ASP A N 1
ATOM 1432 C CA . ASP A 1 200 ? 7.080 4.019 14.816 1.00 83.75 200 ASP A CA 1
ATOM 1433 C C . ASP A 1 200 ? 6.764 5.516 15.023 1.00 83.75 200 ASP A C 1
ATOM 1435 O O . ASP A 1 200 ? 7.267 6.120 15.973 1.00 83.75 200 ASP A O 1
ATOM 1439 N N . GLY A 1 201 ? 5.918 6.112 14.175 1.00 81.56 201 GLY A N 1
ATOM 1440 C CA . GLY A 1 201 ? 5.563 7.531 14.211 1.00 81.56 201 GLY A CA 1
ATOM 1441 C C . GLY A 1 201 ? 4.359 7.874 15.095 1.00 81.56 201 GLY A C 1
ATOM 1442 O O . GLY A 1 201 ? 3.578 7.016 15.516 1.00 81.56 201 GLY A O 1
ATOM 1443 N N . GLU A 1 202 ? 4.182 9.173 15.354 1.00 78.19 202 GLU A N 1
ATOM 1444 C CA . GLU A 1 202 ? 2.966 9.692 15.981 1.00 78.19 202 GLU A CA 1
ATOM 1445 C C . GLU A 1 202 ? 1.800 9.659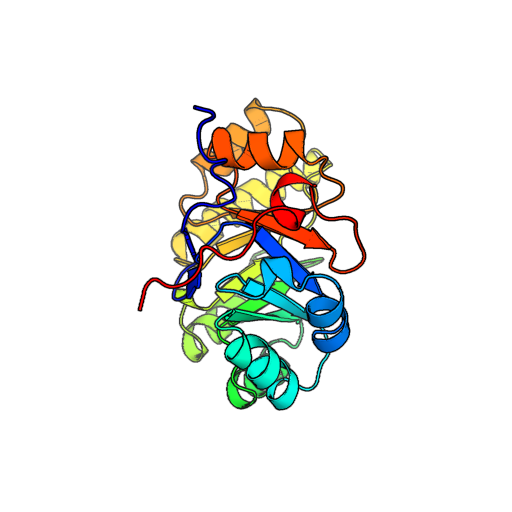 14.987 1.00 78.19 202 GLU A C 1
ATOM 1447 O O . GLU A 1 202 ? 1.879 10.197 13.879 1.00 78.19 202 GLU A O 1
ATOM 1452 N N . LEU A 1 203 ? 0.685 9.052 15.394 1.00 79.56 203 LEU A N 1
ATOM 1453 C CA . LEU A 1 203 ? -0.552 9.157 14.633 1.00 79.56 203 LEU A CA 1
ATOM 1454 C C . LEU A 1 203 ? -1.167 10.550 14.808 1.00 79.56 203 LEU A C 1
ATOM 1456 O O . LEU A 1 203 ? -1.135 11.102 15.910 1.00 79.56 203 LEU A O 1
ATOM 1460 N N . PRO A 1 204 ? -1.837 11.082 13.772 1.00 76.56 204 PRO A N 1
ATOM 1461 C CA . PRO A 1 204 ? -2.719 12.228 13.922 1.00 76.56 204 PRO A CA 1
ATOM 1462 C C . PRO A 1 204 ? -3.668 12.074 15.119 1.00 76.56 204 PRO A C 1
ATOM 1464 O O . PRO A 1 204 ? -4.322 11.042 15.266 1.00 76.56 204 PRO A O 1
ATOM 1467 N N . GLU A 1 205 ? -3.820 13.124 15.927 1.00 74.56 205 GLU A N 1
ATOM 1468 C CA . GLU A 1 205 ? -4.679 13.126 17.126 1.00 74.56 205 GLU A CA 1
ATOM 1469 C C . GLU A 1 205 ? -6.141 12.720 16.828 1.00 74.56 205 GLU A C 1
ATOM 1471 O O . GLU A 1 205 ? -6.829 12.076 17.625 1.00 74.56 205 GLU A O 1
ATOM 1476 N N . ALA A 1 206 ? -6.614 13.026 15.617 1.00 69.19 206 ALA A N 1
ATOM 1477 C CA . ALA A 1 206 ? -7.930 12.613 15.130 1.00 69.19 206 ALA A CA 1
ATOM 1478 C C . ALA A 1 206 ? -8.097 11.080 15.017 1.00 69.19 206 ALA A C 1
ATOM 1480 O O . ALA A 1 206 ? -9.220 10.586 15.087 1.00 69.19 206 ALA A O 1
ATOM 1481 N N . LEU A 1 207 ? -7.001 10.334 14.843 1.00 70.44 207 LEU A N 1
ATOM 1482 C CA . LEU A 1 207 ? -6.971 8.868 14.780 1.00 70.44 207 LEU A CA 1
ATOM 1483 C C . LEU A 1 207 ? -6.718 8.220 16.153 1.00 70.44 207 LEU A C 1
ATOM 1485 O O . LEU A 1 207 ? -7.092 7.068 16.376 1.00 70.44 207 LEU A O 1
ATOM 1489 N N . SER A 1 208 ? -6.089 8.939 17.087 1.00 68.88 208 SER A N 1
ATOM 1490 C CA . SER A 1 208 ? -5.835 8.436 18.445 1.00 68.88 208 SER A CA 1
ATOM 1491 C C . SER A 1 208 ? -7.046 8.598 19.373 1.00 68.88 208 SER A C 1
ATOM 1493 O O . SER A 1 208 ? -7.240 7.800 20.289 1.00 68.88 208 SER A O 1
ATOM 1495 N N . SER A 1 209 ? -7.900 9.593 19.117 1.00 65.19 209 SER A N 1
ATOM 1496 C CA . SER A 1 209 ? -9.043 9.950 19.972 1.00 65.19 209 SER A CA 1
ATOM 1497 C C . SER A 1 209 ? -10.366 9.258 19.617 1.00 65.19 209 SER A C 1
ATOM 1499 O O . SER A 1 209 ? -11.330 9.339 20.389 1.00 65.19 209 SER A O 1
ATOM 1501 N N . SER A 1 210 ? -10.451 8.541 18.490 1.00 58.25 210 SER A N 1
ATOM 1502 C CA . SER A 1 210 ? -11.668 7.821 18.113 1.00 58.25 210 SER A CA 1
ATOM 1503 C C . SER A 1 210 ? -11.867 6.604 19.021 1.00 58.25 210 SER A C 1
ATOM 1505 O O . SER A 1 210 ? -11.343 5.519 18.761 1.00 58.25 210 SER A O 1
ATOM 1507 N N . LYS A 1 211 ? -12.643 6.761 20.102 1.00 56.41 211 LYS A N 1
ATOM 1508 C CA . LYS A 1 211 ? -13.155 5.607 20.854 1.00 56.41 211 LYS A CA 1
ATOM 1509 C C . LYS A 1 211 ? -13.886 4.691 19.868 1.00 56.41 211 LYS A C 1
ATOM 1511 O O . LYS A 1 211 ? -14.728 5.199 19.122 1.00 56.41 211 LYS A O 1
ATOM 1516 N N . PRO A 1 212 ? -13.613 3.372 19.865 1.00 54.38 212 PRO A N 1
ATOM 1517 C CA . PRO A 1 212 ? -14.343 2.446 19.015 1.00 54.38 212 PRO A CA 1
ATOM 1518 C C . PRO A 1 212 ? -15.828 2.639 19.302 1.00 54.38 212 PRO A C 1
ATOM 1520 O O . PRO A 1 212 ? -16.255 2.530 20.455 1.00 54.38 212 PRO A O 1
ATOM 1523 N N . ALA A 1 213 ? -16.592 3.016 18.273 1.00 54.03 213 ALA A N 1
ATOM 1524 C CA . ALA A 1 213 ? -18.029 3.186 18.391 1.00 54.03 213 ALA A CA 1
ATOM 1525 C C . ALA A 1 213 ? -18.578 1.859 18.915 1.00 54.03 213 ALA A C 1
ATOM 1527 O O . ALA A 1 213 ? -18.536 0.849 18.212 1.00 54.03 213 ALA A O 1
ATOM 1528 N N . GLY A 1 214 ? -18.970 1.840 20.193 1.00 45.91 214 GLY A N 1
ATOM 1529 C CA . GLY A 1 214 ? -19.367 0.615 20.869 1.00 45.91 214 GLY A CA 1
ATOM 1530 C C . GLY A 1 214 ? -20.408 -0.089 20.016 1.00 45.91 214 GLY A C 1
ATOM 1531 O O . GLY A 1 214 ? -21.443 0.508 19.712 1.00 45.91 214 GLY A O 1
ATOM 1532 N N . ARG A 1 215 ? -20.106 -1.323 19.583 1.00 45.34 215 ARG A N 1
ATOM 1533 C CA . ARG A 1 215 ? -21.062 -2.181 18.879 1.00 45.34 215 ARG A CA 1
ATOM 1534 C C . ARG A 1 215 ? -22.328 -2.207 19.729 1.00 45.34 215 ARG A C 1
ATOM 1536 O O . ARG A 1 215 ? -22.329 -2.812 20.801 1.00 45.34 215 ARG A O 1
ATOM 1543 N N . ARG A 1 216 ? -23.377 -1.516 19.277 1.00 46.72 216 ARG A N 1
ATOM 1544 C CA . ARG A 1 216 ? -24.718 -1.707 19.823 1.00 46.72 216 ARG A CA 1
ATOM 1545 C C . ARG A 1 216 ? -25.064 -3.164 19.522 1.00 46.72 216 ARG A C 1
ATOM 1547 O O . ARG A 1 216 ? -25.132 -3.532 18.352 1.00 46.72 216 ARG A O 1
ATOM 1554 N N . ARG A 1 217 ? -25.090 -3.980 20.575 1.00 57.47 217 ARG A N 1
ATOM 1555 C CA . ARG A 1 217 ? -25.567 -5.363 20.524 1.00 57.47 217 ARG A CA 1
ATOM 1556 C C . ARG A 1 217 ? -27.071 -5.373 20.314 1.00 57.47 217 ARG A C 1
ATOM 1558 O O . ARG A 1 217 ? -27.721 -4.438 20.833 1.00 57.47 217 ARG A O 1
#

InterPro domains:
  IPR013785 Aldolase-type TIM barrel [G3DSA:3.20.20.70] (100-213)

Solvent-accessible surface area (backbone atoms only — not comparable to full-atom values): 11477 Å² total; per-residue (Å²): 132,84,79,80,60,68,55,66,34,66,41,70,48,48,76,44,77,22,50,25,19,52,28,38,39,25,73,49,59,70,65,29,50,69,71,40,62,61,59,38,63,16,20,39,35,41,34,33,92,69,68,36,45,67,44,27,53,60,38,46,75,41,56,22,45,37,26,40,43,37,53,45,80,69,29,79,67,55,51,52,54,34,52,78,19,57,39,66,28,39,30,30,38,43,68,94,56,51,70,86,63,45,49,63,51,48,53,55,47,31,76,74,63,37,32,34,28,28,31,38,31,49,64,55,30,78,42,73,74,43,36,57,52,49,44,57,49,37,48,59,51,47,77,56,56,37,12,30,38,34,36,37,38,61,55,92,48,69,66,62,44,50,56,47,46,76,50,33,86,59,43,30,34,35,29,60,98,65,51,58,71,52,53,48,48,35,42,71,72,62,66,21,64,29,39,40,39,56,46,90,53,86,73,44,67,80,58,68,67,50,69,77,78,72,79,82,126

Mean predicted aligned error: 4.66 Å

Nearest PDB structures (foldseek):
  3kft-assembly1_A  TM=8.258E-01  e=3.346E-10  Enterobacter cloacae
  3kft-assembly2_B  TM=8.200E-01  e=8.102E-10  Enterobacter cloacae
  3gka-assembly1_A  TM=7.695E-01  e=3.346E-10  Burkholderia pseudomallei
  4aeo-assembly2_B  TM=7.681E-01  e=4.493E-10  Pseudomonas putida KT2440
  7tnb-assembly1_AAA  TM=7.671E-01  e=1.550E-09  Caulobacter segnis

pLDDT: mean 89.48, std 10.73, range [45.34, 98.56]